Protein AF-Q89Z36-F1 (afdb_monomer)

pLDDT: mean 86.81, std 13.43, range [41.94, 98.31]

InterPro domains:
  IPR000055 Type I restriction modification DNA specificity domain [PF01420] (72-187)
  IPR044946 Type I restriction modification DNA specificity domain superfamily [G3DSA:3.90.220.20] (25-158)

Structure (mmCIF, N/CA/C/O backbone):
data_AF-Q89Z36-F1
#
_entry.id   AF-Q89Z36-F1
#
loop_
_atom_site.group_PDB
_atom_site.id
_atom_site.type_symbol
_atom_site.label_atom_id
_atom_site.label_alt_id
_atom_site.label_comp_id
_atom_site.label_asym_id
_atom_site.label_entity_id
_atom_site.label_seq_id
_atom_site.pdbx_PDB_ins_code
_atom_site.Cartn_x
_atom_site.Cartn_y
_atom_site.Cartn_z
_atom_site.occupancy
_atom_site.B_iso_or_equiv
_atom_site.auth_seq_id
_atom_site.auth_comp_id
_atom_site.auth_asym_id
_atom_site.auth_atom_id
_atom_site.pdbx_PDB_model_num
ATOM 1 N N . MET A 1 1 ? 25.624 37.031 -32.771 1.00 43.03 1 MET A N 1
ATOM 2 C CA . MET A 1 1 ? 25.879 35.974 -31.770 1.00 43.03 1 MET A CA 1
ATOM 3 C C . MET A 1 1 ? 25.224 36.396 -30.468 1.00 43.03 1 MET A C 1
ATOM 5 O O . MET A 1 1 ? 25.761 37.251 -29.780 1.00 43.03 1 MET A O 1
ATOM 9 N N . ILE A 1 2 ? 24.030 35.880 -30.180 1.00 44.91 2 ILE A N 1
ATOM 10 C CA . ILE A 1 2 ? 23.406 36.046 -28.862 1.00 44.91 2 ILE A CA 1
ATOM 11 C C . ILE A 1 2 ? 24.221 35.169 -27.906 1.00 44.91 2 ILE A C 1
ATOM 13 O O . ILE A 1 2 ? 24.482 34.008 -28.219 1.00 44.91 2 ILE A O 1
ATOM 17 N N . SER A 1 3 ? 24.723 35.743 -26.813 1.00 44.59 3 SER A N 1
ATOM 18 C CA . SER A 1 3 ? 25.609 35.035 -25.888 1.00 44.59 3 SER A CA 1
ATOM 19 C C . SER A 1 3 ? 24.887 33.834 -25.265 1.00 44.59 3 SER A C 1
ATOM 21 O O . SER A 1 3 ? 23.725 33.922 -24.868 1.00 44.59 3 SER A O 1
ATOM 23 N N . GLN A 1 4 ? 25.595 32.705 -25.175 1.00 53.50 4 GLN A N 1
ATOM 24 C CA . GLN A 1 4 ? 25.106 31.403 -24.695 1.00 53.50 4 GLN A CA 1
ATOM 25 C C . GLN A 1 4 ? 24.446 31.458 -23.299 1.00 53.50 4 GLN A C 1
ATOM 27 O O . GLN A 1 4 ? 23.614 30.617 -22.971 1.00 53.50 4 GLN A O 1
ATOM 32 N N . HIS A 1 5 ? 24.738 32.486 -22.495 1.00 46.59 5 HIS A N 1
ATOM 33 C CA . HIS A 1 5 ? 24.102 32.711 -21.194 1.00 46.59 5 HIS A CA 1
ATOM 34 C C . HIS A 1 5 ? 22.687 33.309 -21.263 1.00 46.59 5 HIS A C 1
ATOM 36 O O . HIS A 1 5 ? 21.906 33.114 -20.333 1.00 46.59 5 HIS A O 1
ATOM 42 N N . SER A 1 6 ? 22.328 34.011 -22.342 1.00 41.94 6 SER A N 1
ATOM 43 C CA . SER A 1 6 ? 21.047 34.728 -22.453 1.00 41.94 6 SER A CA 1
ATOM 44 C C . SER A 1 6 ? 19.856 33.826 -22.796 1.00 41.94 6 SER A C 1
ATOM 46 O O . SER A 1 6 ? 18.721 34.221 -22.545 1.00 41.94 6 SER A O 1
ATOM 48 N N . VAL A 1 7 ? 20.089 32.646 -23.380 1.00 48.12 7 VAL A N 1
ATOM 49 C CA . VAL A 1 7 ? 19.015 31.712 -23.778 1.00 48.12 7 VAL A CA 1
ATOM 50 C C . VAL A 1 7 ? 18.733 30.684 -22.675 1.00 48.12 7 VAL A C 1
ATOM 52 O O . VAL A 1 7 ? 17.582 30.349 -22.427 1.00 48.12 7 VAL A O 1
ATOM 55 N N . CYS A 1 8 ? 19.757 30.244 -21.933 1.00 44.69 8 CYS A N 1
ATOM 56 C CA . CYS A 1 8 ? 19.567 29.365 -20.769 1.00 44.69 8 CYS A CA 1
ATOM 57 C C . CYS A 1 8 ? 18.908 30.071 -19.571 1.00 44.69 8 CYS A C 1
ATOM 59 O O . CYS A 1 8 ? 18.237 29.417 -18.781 1.00 44.69 8 CYS A O 1
ATOM 61 N N . SER A 1 9 ? 19.086 31.389 -19.421 1.00 43.81 9 SER A N 1
ATOM 62 C CA . SER A 1 9 ? 18.515 32.164 -18.305 1.00 43.81 9 SER A CA 1
ATOM 63 C C . SER A 1 9 ? 17.071 32.624 -18.539 1.00 43.81 9 SER A C 1
ATOM 65 O O . SER A 1 9 ? 16.372 32.936 -17.577 1.00 43.81 9 SER A O 1
ATOM 67 N N . SER A 1 10 ? 16.597 32.635 -19.791 1.00 43.91 10 SER A N 1
ATOM 68 C CA . SER A 1 10 ? 15.214 32.991 -20.146 1.00 43.91 10 SER A CA 1
ATOM 69 C C . SER A 1 10 ? 14.242 31.805 -20.106 1.00 43.91 10 SER A C 1
ATOM 71 O O . SER A 1 10 ? 13.035 32.018 -20.095 1.00 43.91 10 SER A O 1
ATOM 73 N N . PHE A 1 11 ? 14.751 30.576 -19.968 1.00 49.44 11 PHE A N 1
ATOM 74 C CA . PHE A 1 11 ? 13.985 29.375 -19.602 1.00 49.44 11 PHE A CA 1
ATOM 75 C C . PHE A 1 11 ? 13.846 29.208 -18.076 1.00 49.44 11 PHE A C 1
ATOM 77 O O . PHE A 1 11 ? 13.785 28.093 -17.550 1.00 49.44 11 PHE A O 1
ATOM 84 N N . ASN A 1 12 ? 13.806 30.318 -17.334 1.00 49.12 12 ASN A N 1
ATOM 85 C CA . ASN A 1 12 ? 13.267 30.304 -15.979 1.00 49.12 12 ASN A CA 1
ATOM 86 C C . ASN A 1 12 ? 11.745 30.168 -16.093 1.00 49.12 12 ASN A C 1
ATOM 88 O O . ASN A 1 12 ? 11.007 31.147 -16.183 1.00 49.12 12 ASN A O 1
ATOM 92 N N . ASP A 1 13 ? 11.318 28.907 -16.173 1.00 57.34 13 ASP A N 1
ATOM 93 C CA . ASP A 1 13 ? 9.948 28.466 -16.397 1.00 57.34 13 ASP A CA 1
ATOM 94 C C . ASP A 1 13 ? 9.037 28.896 -15.235 1.00 57.34 13 ASP A C 1
ATOM 96 O O . ASP A 1 13 ? 8.850 28.163 -14.259 1.00 57.34 13 ASP A O 1
ATOM 100 N N . THR A 1 14 ? 8.412 30.067 -15.352 1.00 57.44 14 THR A N 1
ATOM 101 C CA . THR A 1 14 ? 7.312 30.493 -14.472 1.00 57.44 14 THR A CA 1
ATOM 102 C C . THR A 1 14 ? 6.247 29.401 -14.352 1.00 57.44 14 THR A C 1
ATOM 104 O O . THR A 1 14 ? 5.790 29.118 -13.250 1.00 57.44 14 THR A O 1
ATOM 107 N N . ASN A 1 15 ? 5.929 28.699 -15.443 1.00 57.31 15 ASN A N 1
ATOM 108 C CA . ASN A 1 15 ? 4.974 27.584 -15.442 1.00 57.31 15 ASN A CA 1
ATOM 109 C C . ASN A 1 15 ? 5.428 26.384 -14.594 1.00 57.31 15 ASN A C 1
ATOM 111 O O . ASN A 1 15 ? 4.615 25.800 -13.882 1.00 57.31 15 ASN A O 1
ATOM 115 N N . THR A 1 16 ? 6.717 26.037 -14.616 1.00 60.25 16 THR A N 1
ATOM 116 C CA . THR A 1 16 ? 7.270 24.958 -13.779 1.00 60.25 16 THR A CA 1
ATOM 117 C C . THR A 1 16 ? 7.251 25.361 -12.303 1.00 60.25 16 THR A C 1
ATOM 119 O O . THR A 1 16 ? 6.947 24.537 -11.445 1.00 60.25 16 THR A O 1
ATOM 122 N N . PHE A 1 17 ? 7.502 26.640 -12.002 1.00 67.88 17 PHE A N 1
ATOM 123 C CA . PHE A 1 17 ? 7.381 27.184 -10.649 1.00 67.88 17 PHE A CA 1
ATOM 124 C C . PHE A 1 17 ? 5.931 27.145 -10.137 1.00 67.88 17 PHE A C 1
ATOM 126 O O . PHE A 1 17 ? 5.700 26.723 -9.006 1.00 67.88 17 PHE A O 1
ATOM 133 N N . PHE A 1 18 ? 4.950 27.510 -10.972 1.00 69.38 18 PHE A N 1
ATOM 134 C CA . PHE A 1 18 ? 3.528 27.425 -10.619 1.00 69.38 18 PHE A CA 1
ATOM 135 C C . PHE A 1 18 ? 3.060 25.980 -10.394 1.00 69.38 18 PHE A C 1
ATOM 137 O O . PHE A 1 18 ? 2.341 25.738 -9.427 1.00 69.38 18 PHE A O 1
ATOM 144 N N . LEU A 1 19 ? 3.505 25.014 -11.210 1.00 71.25 19 LEU A N 1
ATOM 145 C CA . LEU A 1 19 ? 3.172 23.595 -11.006 1.00 71.25 19 LEU A CA 1
ATOM 146 C C . LEU A 1 19 ? 3.740 23.052 -9.686 1.00 71.25 19 LEU A C 1
ATOM 148 O O . LEU A 1 19 ? 3.036 22.387 -8.931 1.00 71.25 19 LEU A O 1
ATOM 152 N N . ILE A 1 20 ? 5.007 23.354 -9.381 1.00 74.50 20 ILE A N 1
ATOM 153 C CA . ILE A 1 20 ? 5.643 22.932 -8.122 1.00 74.50 20 ILE A CA 1
ATOM 154 C C . ILE A 1 20 ? 4.932 23.576 -6.920 1.00 74.50 20 ILE A C 1
ATOM 156 O O . ILE A 1 20 ? 4.698 22.915 -5.903 1.00 74.50 20 ILE A O 1
ATOM 160 N N . ALA A 1 21 ? 4.551 24.851 -7.034 1.00 74.62 21 ALA A N 1
ATOM 161 C CA . ALA A 1 21 ? 3.782 25.538 -6.005 1.00 74.62 21 ALA A CA 1
ATOM 162 C C . ALA A 1 21 ? 2.405 24.880 -5.781 1.00 74.62 21 ALA A C 1
ATOM 164 O O . ALA A 1 21 ? 2.032 24.661 -4.633 1.00 74.62 21 ALA A O 1
ATOM 165 N N . ASP A 1 22 ? 1.683 24.482 -6.836 1.00 81.06 22 ASP A N 1
ATOM 166 C CA . ASP A 1 22 ? 0.388 23.794 -6.677 1.00 81.06 22 ASP A CA 1
ATOM 167 C C . ASP A 1 22 ? 0.556 22.404 -6.029 1.00 81.06 22 ASP A C 1
ATOM 169 O O . ASP A 1 22 ? -0.167 22.064 -5.094 1.00 81.06 22 ASP A O 1
ATOM 173 N N . ILE A 1 23 ? 1.580 21.630 -6.419 1.00 86.31 23 ILE A N 1
ATOM 174 C CA . ILE A 1 23 ? 1.900 20.326 -5.801 1.00 86.31 23 ILE A CA 1
ATOM 175 C C . ILE A 1 23 ? 2.155 20.474 -4.293 1.00 86.31 23 ILE A C 1
ATOM 177 O O . ILE A 1 23 ? 1.596 19.725 -3.490 1.00 86.31 23 ILE A O 1
ATOM 181 N N . THR A 1 24 ? 2.970 21.452 -3.890 1.00 86.44 24 THR A N 1
ATOM 182 C CA . THR A 1 24 ? 3.296 21.681 -2.468 1.00 86.44 24 THR A CA 1
ATOM 183 C C . THR A 1 24 ? 2.094 22.157 -1.646 1.00 86.44 24 THR A C 1
ATOM 185 O O . THR A 1 24 ? 1.928 21.746 -0.491 1.00 86.44 24 THR A O 1
ATOM 188 N N . VAL A 1 25 ? 1.212 22.969 -2.237 1.00 88.25 25 VAL A N 1
ATOM 189 C CA . VAL A 1 25 ? -0.059 23.374 -1.617 1.00 88.25 25 VAL A CA 1
ATOM 190 C C . VAL A 1 25 ? -0.984 22.169 -1.443 1.00 88.25 25 VAL A C 1
ATOM 192 O O . VAL A 1 25 ? -1.522 21.975 -0.351 1.00 88.25 25 VAL A O 1
ATOM 195 N N . LEU A 1 26 ? -1.128 21.324 -2.468 1.00 87.56 26 LEU A N 1
ATOM 196 C CA . LEU A 1 26 ? -1.944 20.108 -2.398 1.00 87.56 26 LEU A CA 1
ATOM 197 C C . LEU A 1 26 ? -1.441 19.147 -1.318 1.00 87.56 26 LEU A C 1
ATOM 199 O O . LEU A 1 26 ? -2.241 18.666 -0.521 1.00 87.56 26 LEU A O 1
ATOM 203 N N . GLN A 1 27 ? -0.128 18.920 -1.235 1.00 88.25 27 GLN A N 1
ATOM 204 C CA . GLN A 1 27 ? 0.478 18.092 -0.185 1.00 88.25 27 GLN A CA 1
ATOM 205 C C . GLN A 1 27 ? 0.170 18.624 1.219 1.00 88.25 27 GLN A C 1
ATOM 207 O O . GLN A 1 27 ? -0.202 17.859 2.109 1.00 88.25 27 GLN A O 1
ATOM 212 N N . SER A 1 28 ? 0.289 19.939 1.414 1.00 88.88 28 SER A N 1
ATOM 213 C CA . SER A 1 28 ? 0.006 20.576 2.705 1.00 88.88 28 SER A CA 1
ATOM 214 C C . SER A 1 28 ? -1.474 20.468 3.081 1.00 88.88 28 SER A C 1
ATOM 216 O O . SER A 1 28 ? -1.800 20.197 4.236 1.00 88.88 28 SER A O 1
ATOM 218 N N . LEU A 1 29 ? -2.371 20.637 2.105 1.00 88.56 29 LEU A N 1
ATOM 219 C CA . LEU A 1 29 ? -3.812 20.498 2.300 1.00 88.56 29 LEU A CA 1
ATOM 220 C C . LEU A 1 29 ? -4.206 19.057 2.647 1.00 88.56 29 LEU A C 1
ATOM 222 O O . LEU A 1 29 ? -4.957 18.851 3.596 1.00 88.56 29 LEU A O 1
ATOM 226 N N . ILE A 1 30 ? -3.681 18.073 1.908 1.00 89.69 30 ILE A N 1
ATOM 227 C CA . ILE A 1 30 ? -3.899 16.641 2.163 1.00 89.69 30 ILE A CA 1
ATOM 228 C C . ILE A 1 30 ? -3.478 16.302 3.590 1.00 89.69 30 ILE A C 1
ATOM 230 O O . ILE A 1 30 ? -4.283 15.770 4.349 1.00 89.69 30 ILE A O 1
ATOM 234 N N . LYS A 1 31 ? -2.271 16.719 3.992 1.00 87.31 31 LYS A N 1
ATOM 235 C CA . LYS A 1 31 ? -1.766 16.500 5.349 1.00 87.31 31 LYS A CA 1
ATOM 236 C C . LYS A 1 31 ? -2.682 17.108 6.418 1.00 87.31 31 LYS A C 1
AT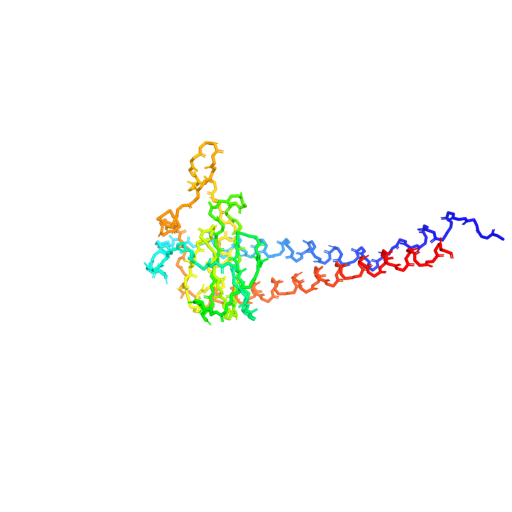OM 238 O O . LYS A 1 31 ? -2.979 16.454 7.411 1.00 87.31 31 LYS A O 1
ATOM 243 N N . GLY A 1 32 ? -3.150 18.341 6.215 1.00 86.56 32 GLY A N 1
ATOM 244 C CA . GLY A 1 32 ? -4.064 18.991 7.157 1.00 86.56 32 GLY A CA 1
ATOM 245 C C . GLY A 1 32 ? -5.407 18.264 7.282 1.00 86.56 32 GLY A C 1
ATOM 246 O O . GLY A 1 32 ? -5.932 18.125 8.384 1.00 86.56 32 GLY A O 1
ATOM 247 N N . ILE A 1 33 ? -5.956 17.763 6.171 1.00 84.94 33 ILE A N 1
ATOM 248 C CA . ILE A 1 33 ? -7.198 16.978 6.184 1.00 84.94 33 ILE A CA 1
ATOM 249 C C . ILE A 1 33 ? -6.973 15.632 6.881 1.00 84.94 33 ILE A C 1
ATOM 251 O O . ILE A 1 33 ? -7.792 15.258 7.716 1.00 84.94 33 ILE A O 1
ATOM 255 N N . ASP A 1 34 ? -5.869 14.940 6.595 1.00 84.81 34 ASP A N 1
ATOM 256 C CA . ASP A 1 34 ? -5.508 13.680 7.254 1.00 84.81 34 ASP A CA 1
ATOM 257 C C . ASP A 1 34 ? -5.434 13.841 8.774 1.00 84.81 34 ASP A C 1
ATOM 259 O O . ASP A 1 34 ? -6.035 13.0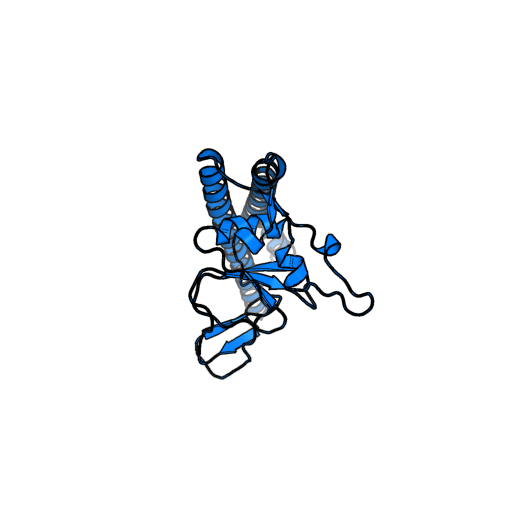65 9.518 1.00 84.81 34 ASP A O 1
ATOM 263 N N . GLU A 1 35 ? -4.742 14.878 9.250 1.00 82.69 35 GLU A N 1
ATOM 264 C CA . GLU A 1 35 ? -4.640 15.171 10.680 1.00 82.69 35 GLU A CA 1
ATOM 265 C C . GLU A 1 35 ? -6.027 15.389 11.299 1.00 82.69 35 GLU A C 1
ATOM 267 O O . GLU A 1 35 ? -6.353 14.770 12.312 1.00 82.69 35 GLU A O 1
ATOM 272 N N . VAL A 1 36 ? -6.888 16.186 10.661 1.00 82.19 36 VAL A N 1
ATOM 273 C CA . VAL A 1 36 ? -8.245 16.449 11.162 1.00 82.19 36 VAL A CA 1
ATOM 274 C C . VAL A 1 36 ? -9.101 15.181 11.180 1.00 82.19 36 VAL A C 1
ATOM 276 O O . VAL A 1 36 ? -9.780 14.929 12.176 1.00 82.19 36 VAL A O 1
ATOM 279 N N . VAL A 1 37 ? -9.072 14.372 10.119 1.00 81.12 37 VAL A N 1
ATOM 280 C CA . VAL A 1 37 ? -9.912 13.171 9.988 1.00 81.12 37 VAL A CA 1
ATOM 281 C C . VAL A 1 37 ? -9.468 12.079 10.958 1.00 81.12 37 VAL A C 1
ATOM 283 O O . VAL A 1 37 ? -10.297 11.484 11.646 1.00 81.12 37 VAL A O 1
ATOM 286 N N . PHE A 1 38 ? -8.164 11.814 11.038 1.00 81.38 38 PHE A N 1
ATOM 287 C CA . PHE A 1 38 ? -7.656 10.663 11.778 1.00 81.38 38 PHE A CA 1
ATOM 288 C C . PHE A 1 38 ? -7.324 10.969 13.245 1.00 81.38 38 PHE A C 1
ATOM 290 O O . PHE A 1 38 ? -7.456 10.070 14.073 1.00 81.38 38 PHE A O 1
ATOM 297 N N . GLN A 1 39 ? -6.934 12.201 13.608 1.00 74.75 39 GLN A N 1
ATOM 298 C CA . GLN A 1 39 ? -6.599 12.541 15.005 1.00 74.75 39 GLN A CA 1
ATOM 299 C C . GLN A 1 39 ? -7.817 12.950 15.842 1.00 74.75 39 GLN A C 1
ATOM 301 O O . GLN A 1 39 ? -7.782 12.830 17.065 1.00 74.75 39 GLN A O 1
ATOM 306 N N . SER A 1 40 ? -8.910 13.393 15.212 1.00 70.88 40 SER A N 1
ATOM 307 C CA . SER A 1 40 ? -10.138 13.779 15.929 1.00 70.88 40 SER A CA 1
ATOM 308 C C . SER A 1 40 ? -10.974 12.579 16.392 1.00 70.88 40 SER A C 1
ATOM 310 O O . SER A 1 40 ? -11.961 12.750 17.111 1.00 70.88 40 SER A O 1
ATOM 312 N N . CYS A 1 41 ? -10.612 11.358 15.984 1.00 73.19 41 CYS A N 1
ATOM 313 C CA . CYS A 1 41 ? -11.385 10.164 16.292 1.00 73.19 41 CYS A CA 1
ATOM 314 C C . CYS A 1 41 ? -11.056 9.611 17.688 1.00 73.19 41 CYS A C 1
ATOM 316 O O . CYS A 1 41 ? -9.909 9.330 18.027 1.00 73.19 41 CYS A O 1
ATOM 318 N N . SER A 1 42 ? -12.090 9.409 18.507 1.00 77.25 42 SER A N 1
ATOM 319 C CA . SER A 1 42 ? -11.959 8.890 19.875 1.00 77.25 42 SER A CA 1
ATOM 320 C C . SER A 1 42 ? -11.999 7.363 19.961 1.00 77.25 42 SER A C 1
ATOM 322 O O . SER A 1 42 ? -11.548 6.791 20.954 1.00 77.25 42 SER A O 1
ATOM 324 N N . LYS A 1 43 ? -12.522 6.682 18.936 1.00 87.69 43 LYS A N 1
ATOM 325 C CA . LYS A 1 43 ? -12.701 5.227 18.925 1.00 87.69 43 LYS A CA 1
ATOM 326 C C . LYS A 1 43 ? -11.759 4.576 17.930 1.00 87.69 43 LYS A C 1
ATOM 328 O O . LYS A 1 43 ? -11.693 4.979 16.775 1.00 87.69 43 LYS A O 1
ATOM 333 N N . HIS A 1 44 ? -11.089 3.526 18.378 1.00 91.31 44 HIS A N 1
ATOM 334 C CA . HIS A 1 44 ? -10.195 2.729 17.553 1.00 91.31 44 HIS A CA 1
ATOM 335 C C . HIS A 1 44 ? -10.568 1.255 17.671 1.00 91.31 44 HIS A C 1
ATOM 337 O O . HIS A 1 44 ? -11.065 0.809 18.706 1.00 91.31 44 HIS A O 1
ATOM 343 N N . CYS A 1 45 ? -10.316 0.510 16.605 1.00 92.75 45 CYS A N 1
ATOM 344 C CA . CYS A 1 45 ? -10.434 -0.940 16.561 1.00 92.75 45 CYS A CA 1
ATOM 345 C C . CYS A 1 45 ? -9.153 -1.541 15.986 1.00 92.75 45 CYS A C 1
ATOM 347 O O . CYS A 1 45 ? -8.310 -0.825 15.442 1.00 92.75 45 CYS A O 1
ATOM 349 N N . LYS A 1 46 ? -8.985 -2.860 16.089 1.00 96.31 46 LYS A N 1
ATOM 350 C CA . LYS A 1 46 ? -7.831 -3.514 15.464 1.00 96.31 46 LYS A CA 1
ATOM 351 C C . LYS A 1 46 ? -8.064 -3.670 13.968 1.00 96.31 46 LYS A C 1
ATOM 353 O O . LYS A 1 46 ? -9.142 -4.080 13.555 1.00 96.31 46 LYS A O 1
ATOM 358 N N . LEU A 1 47 ? -7.028 -3.469 13.154 1.00 96.19 47 LEU A N 1
ATOM 359 C CA . LEU A 1 47 ? -7.120 -3.618 11.697 1.00 96.19 47 LEU A CA 1
ATOM 360 C C . LEU A 1 47 ? -7.641 -5.004 11.264 1.00 96.19 47 LEU A C 1
ATOM 362 O O . LEU A 1 47 ? -8.333 -5.123 10.256 1.00 96.19 47 LEU A O 1
ATOM 366 N N . LYS A 1 48 ? -7.399 -6.048 12.069 1.00 96.38 48 LYS A N 1
ATOM 367 C 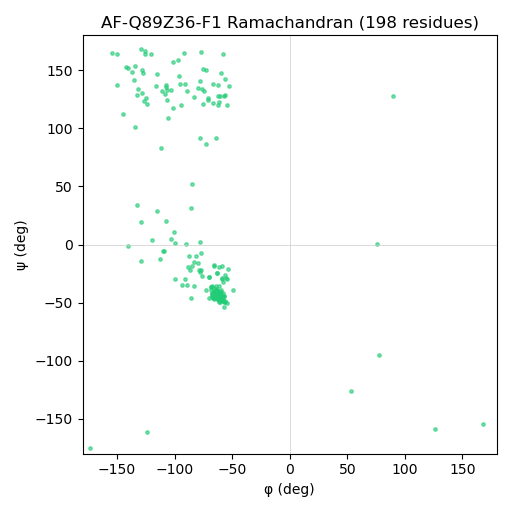CA . LYS A 1 48 ? -7.978 -7.388 11.859 1.00 96.38 48 LYS A CA 1
ATOM 368 C C . LYS A 1 48 ? -9.516 -7.441 11.843 1.00 96.38 48 LYS A C 1
ATOM 370 O O . LYS A 1 48 ? -10.078 -8.437 11.401 1.00 96.38 48 LYS A O 1
ATOM 375 N N . GLU A 1 49 ? -10.188 -6.422 12.375 1.00 93.88 49 GLU A N 1
ATOM 376 C CA . GLU A 1 49 ? -11.649 -6.285 12.340 1.00 93.88 49 GLU A CA 1
ATOM 377 C C . GLU A 1 49 ? -12.138 -5.809 10.966 1.00 93.88 49 GLU A C 1
ATOM 379 O O . GLU A 1 49 ? -13.287 -6.049 10.603 1.00 93.88 49 GLU A O 1
ATOM 384 N N . PHE A 1 50 ? -11.261 -5.177 10.179 1.00 91.75 50 PHE A N 1
ATOM 385 C CA . PHE A 1 50 ? -11.533 -4.793 8.795 1.00 91.75 50 PHE A CA 1
ATOM 386 C C . PHE A 1 50 ? -11.144 -5.914 7.824 1.00 91.75 50 PHE A C 1
ATOM 388 O O . PHE A 1 50 ? -11.821 -6.097 6.816 1.00 91.75 50 PHE A O 1
ATOM 395 N N . ASP A 1 51 ? -10.072 -6.653 8.128 1.00 94.25 51 ASP A N 1
ATOM 396 C CA . ASP A 1 51 ? -9.637 -7.843 7.390 1.00 94.25 51 ASP A CA 1
ATOM 397 C C . ASP A 1 51 ? -9.029 -8.898 8.331 1.00 94.25 51 ASP A C 1
ATOM 399 O O . ASP A 1 51 ? -7.936 -8.731 8.875 1.00 94.25 51 ASP A O 1
ATOM 403 N N . ASN A 1 52 ? -9.698 -10.040 8.493 1.00 92.19 52 ASN A N 1
ATOM 404 C CA . ASN A 1 52 ? -9.203 -11.131 9.337 1.00 92.19 52 ASN A CA 1
ATOM 405 C C . ASN A 1 52 ? -8.148 -12.024 8.642 1.00 92.19 52 ASN A C 1
ATOM 407 O O . ASN A 1 52 ? -7.479 -12.824 9.310 1.00 92.19 52 ASN A O 1
ATOM 411 N N . GLN A 1 53 ? -7.939 -11.857 7.333 1.00 94.50 53 GLN A N 1
ATOM 412 C CA . GLN A 1 53 ? -7.054 -12.659 6.482 1.00 94.50 53 GLN A CA 1
ATOM 413 C C . GLN A 1 53 ? -5.769 -11.931 6.053 1.00 94.50 53 GLN A C 1
ATOM 415 O O . GLN A 1 53 ? -5.097 -12.378 5.120 1.00 94.50 53 GLN A O 1
ATOM 420 N N . ILE A 1 54 ? -5.366 -10.882 6.780 1.00 97.44 54 ILE A N 1
ATOM 421 C CA . ILE A 1 54 ? -4.090 -10.187 6.544 1.00 97.44 54 ILE A CA 1
ATOM 422 C C . ILE A 1 54 ? -2.936 -11.195 6.576 1.00 97.44 54 ILE A C 1
ATOM 424 O O . ILE A 1 54 ? -2.717 -11.896 7.573 1.00 97.44 54 ILE A O 1
ATOM 428 N N . THR A 1 55 ? -2.205 -11.290 5.472 1.00 97.19 55 THR A N 1
ATOM 429 C CA . THR A 1 55 ? -1.135 -12.273 5.257 1.00 97.19 55 THR A CA 1
ATOM 430 C C . THR A 1 55 ? -0.070 -11.703 4.328 1.00 97.19 55 THR A C 1
ATOM 432 O O . THR A 1 55 ? -0.292 -10.690 3.674 1.00 97.19 55 THR A O 1
ATOM 435 N N . ALA A 1 56 ? 1.114 -12.316 4.294 1.00 97.12 56 ALA A N 1
ATOM 436 C CA . ALA A 1 56 ? 2.091 -11.996 3.259 1.00 97.12 56 ALA A CA 1
ATOM 437 C C . ALA A 1 56 ? 1.643 -12.576 1.910 1.00 97.12 56 ALA A C 1
ATOM 439 O O . ALA A 1 56 ? 0.997 -13.630 1.872 1.00 97.12 56 ALA A O 1
ATOM 440 N N . GLY A 1 57 ? 2.030 -11.910 0.823 1.00 96.81 57 GLY A N 1
ATOM 441 C CA . GLY A 1 57 ? 1.920 -12.453 -0.523 1.00 96.81 57 GLY A CA 1
ATOM 442 C C . GLY A 1 57 ? 2.679 -13.773 -0.673 1.00 96.81 57 GLY A C 1
ATOM 443 O O . GLY A 1 57 ? 3.480 -14.168 0.178 1.00 96.81 57 GLY A O 1
ATOM 444 N N . ARG A 1 58 ? 2.376 -14.513 -1.735 1.00 97.00 58 ARG A N 1
ATOM 445 C CA . ARG A 1 58 ? 3.007 -15.815 -2.021 1.00 97.00 58 ARG A CA 1
ATOM 446 C C . ARG A 1 58 ? 3.302 -16.016 -3.501 1.00 97.00 58 ARG A C 1
ATOM 448 O O . ARG A 1 58 ? 3.842 -17.059 -3.867 1.00 97.00 58 ARG A O 1
ATOM 455 N N . ASP A 1 59 ? 2.950 -15.037 -4.323 1.00 97.25 59 ASP A N 1
ATOM 456 C CA . ASP A 1 59 ? 3.131 -15.108 -5.759 1.00 97.25 59 ASP A CA 1
ATOM 457 C C . ASP A 1 59 ? 4.605 -14.907 -6.108 1.00 97.25 59 ASP A C 1
ATOM 459 O O . ASP A 1 59 ? 5.363 -14.244 -5.391 1.00 97.25 59 ASP A O 1
ATOM 463 N N . LYS A 1 60 ? 5.016 -15.514 -7.215 1.00 95.50 60 LYS A N 1
ATOM 464 C CA . LYS A 1 60 ? 6.380 -15.447 -7.733 1.00 95.50 60 LYS A CA 1
ATOM 465 C C . LYS A 1 60 ? 6.361 -14.850 -9.128 1.00 95.50 60 LYS A C 1
ATOM 467 O O . LYS A 1 60 ? 5.316 -14.765 -9.765 1.00 95.50 60 LYS A O 1
ATOM 472 N N . VAL A 1 61 ? 7.536 -14.419 -9.575 1.00 96.31 61 VAL A N 1
ATOM 473 C CA . VAL A 1 61 ? 7.717 -13.949 -10.947 1.00 96.31 61 VAL A CA 1
ATOM 474 C C . VAL A 1 61 ? 7.532 -15.135 -11.885 1.00 96.31 61 VAL A C 1
ATOM 476 O O . VAL A 1 61 ? 8.254 -16.125 -11.777 1.00 96.31 61 VAL A O 1
ATOM 479 N N . GLU A 1 62 ? 6.582 -15.007 -12.801 1.00 95.88 62 GLU A N 1
ATOM 480 C CA . GLU A 1 62 ? 6.262 -15.987 -13.837 1.00 95.88 62 GLU A CA 1
ATOM 481 C C . GLU A 1 62 ? 5.898 -15.236 -15.124 1.00 95.88 62 GLU A C 1
ATOM 483 O O . GLU A 1 62 ? 5.437 -14.096 -15.064 1.00 95.88 62 GLU A O 1
ATOM 488 N N . GLU A 1 63 ? 6.100 -15.841 -16.297 1.00 94.75 63 GLU A N 1
ATOM 489 C CA . GLU A 1 63 ? 5.648 -15.223 -17.550 1.00 94.75 63 GLU A CA 1
ATOM 490 C C . GLU A 1 63 ? 4.123 -15.074 -17.546 1.00 94.75 63 GLU A C 1
ATOM 492 O O . GLU A 1 63 ? 3.385 -16.054 -17.448 1.00 94.75 63 GLU A O 1
ATOM 497 N N . GLY A 1 64 ? 3.643 -13.837 -17.667 1.00 94.94 64 GLY A N 1
ATOM 498 C CA . GLY A 1 64 ? 2.218 -13.558 -17.691 1.00 94.94 64 GLY A CA 1
ATOM 499 C C . GLY A 1 64 ? 1.886 -12.107 -18.000 1.00 94.94 64 GLY A C 1
ATOM 500 O O . GLY A 1 64 ? 2.748 -11.292 -18.320 1.00 94.94 64 GLY A O 1
ATOM 501 N N . CYS A 1 65 ? 0.597 -11.789 -17.922 1.00 96.00 65 CYS A N 1
ATOM 502 C CA . CYS A 1 65 ? 0.063 -10.466 -18.244 1.00 96.00 65 CYS A CA 1
ATOM 503 C C . CYS A 1 65 ? -0.421 -9.684 -17.016 1.00 96.00 65 CYS A C 1
ATOM 505 O O . CYS A 1 65 ? -0.770 -8.511 -17.149 1.00 96.00 65 CYS A O 1
ATOM 507 N N . PHE A 1 66 ? -0.426 -10.298 -15.830 1.00 97.75 66 PHE A N 1
ATOM 508 C CA . PHE A 1 66 ? -0.833 -9.628 -14.599 1.00 97.75 66 PHE A CA 1
ATOM 509 C C . PHE A 1 66 ? 0.384 -9.075 -13.863 1.00 97.75 66 PHE A C 1
ATOM 511 O O . PHE A 1 66 ? 1.402 -9.763 -13.775 1.00 97.75 66 PHE A O 1
ATOM 518 N N . PRO A 1 67 ? 0.307 -7.856 -13.308 1.00 98.12 67 PRO A N 1
ATOM 519 C CA . PRO A 1 67 ? 1.405 -7.288 -12.543 1.00 98.12 67 PRO A CA 1
ATOM 520 C C . PRO A 1 67 ? 1.629 -8.074 -11.248 1.00 98.12 67 PRO A C 1
ATOM 522 O O . PRO A 1 67 ? 0.681 -8.431 -10.544 1.00 98.12 67 PRO A O 1
ATOM 525 N N . LEU A 1 68 ? 2.897 -8.300 -10.917 1.00 98.19 68 LEU A N 1
ATOM 526 C CA . LEU A 1 68 ? 3.324 -8.809 -9.620 1.00 98.19 68 LEU A CA 1
ATOM 527 C C . LEU A 1 68 ? 3.842 -7.645 -8.777 1.00 98.19 68 LEU A C 1
ATOM 529 O O . LEU A 1 68 ? 4.842 -7.022 -9.134 1.00 98.19 68 LEU A O 1
ATOM 533 N N . TYR A 1 69 ? 3.182 -7.366 -7.657 1.00 97.75 69 TYR A N 1
ATOM 534 C CA . TYR A 1 69 ? 3.576 -6.314 -6.724 1.00 97.75 69 TYR A CA 1
ATOM 535 C C . TYR A 1 69 ? 4.516 -6.839 -5.638 1.00 97.75 69 TYR A C 1
ATOM 537 O O . TYR A 1 69 ? 4.285 -7.901 -5.061 1.00 97.75 69 TYR A O 1
ATOM 545 N N . GLY A 1 70 ? 5.540 -6.047 -5.329 1.00 96.19 70 GLY A N 1
ATOM 546 C CA . GLY A 1 70 ? 6.404 -6.199 -4.163 1.00 96.19 70 GLY A CA 1
ATOM 547 C C . GLY 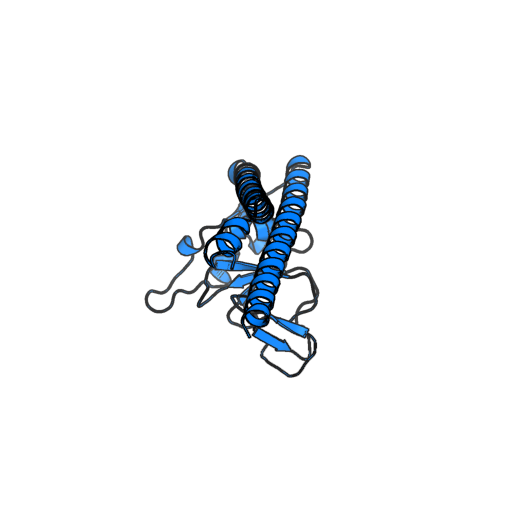A 1 70 ? 6.429 -4.936 -3.300 1.00 96.19 70 GLY A C 1
ATOM 548 O O . GLY A 1 70 ? 5.565 -4.065 -3.422 1.00 96.19 70 GLY A O 1
ATOM 549 N N . SER A 1 71 ? 7.452 -4.810 -2.445 1.00 92.06 71 SER A N 1
ATOM 550 C CA . SER A 1 71 ? 7.542 -3.756 -1.421 1.00 92.06 71 SER A CA 1
ATOM 551 C C . SER A 1 71 ? 7.402 -2.321 -1.952 1.00 92.06 71 SER A C 1
ATOM 553 O O . SER A 1 71 ? 6.929 -1.452 -1.228 1.00 92.06 71 SER A O 1
ATOM 555 N N . THR A 1 72 ? 7.804 -2.049 -3.196 1.00 92.38 72 THR A N 1
ATOM 556 C CA . THR A 1 72 ? 7.881 -0.683 -3.757 1.00 92.38 72 THR A CA 1
ATOM 557 C C . THR A 1 72 ? 7.179 -0.519 -5.103 1.00 92.38 72 THR A C 1
ATOM 559 O O . THR A 1 72 ? 7.502 0.400 -5.852 1.00 92.38 72 THR A O 1
ATOM 562 N N . GLY A 1 73 ? 6.264 -1.420 -5.454 1.00 94.38 73 GLY A N 1
ATOM 563 C CA . GLY A 1 73 ? 5.549 -1.388 -6.728 1.00 94.38 73 GLY A CA 1
ATOM 564 C C . GLY A 1 73 ? 5.660 -2.694 -7.496 1.00 94.38 73 GLY A C 1
ATOM 565 O O . GLY A 1 73 ? 5.939 -3.751 -6.928 1.00 94.38 73 GLY A O 1
ATOM 566 N N . VAL A 1 74 ? 5.432 -2.614 -8.804 1.00 96.44 74 VAL A N 1
ATOM 567 C CA . VAL A 1 74 ? 5.482 -3.769 -9.704 1.00 96.44 74 VAL A CA 1
ATOM 568 C C . VAL A 1 74 ? 6.930 -4.237 -9.876 1.00 96.44 74 VAL A C 1
ATOM 570 O O . VAL A 1 74 ? 7.794 -3.461 -10.275 1.00 96.44 74 VAL A O 1
ATOM 573 N N . ILE A 1 75 ? 7.184 -5.514 -9.587 1.00 96.25 75 ILE A N 1
ATOM 574 C CA . ILE A 1 75 ? 8.508 -6.158 -9.673 1.00 96.25 75 ILE A CA 1
ATOM 575 C C . ILE A 1 75 ? 8.611 -7.175 -10.817 1.00 96.25 75 ILE A C 1
ATOM 577 O O . ILE A 1 75 ? 9.676 -7.739 -11.056 1.00 96.25 75 ILE A O 1
ATOM 581 N N . GLY A 1 76 ? 7.507 -7.438 -11.512 1.00 96.94 76 GLY A N 1
ATOM 582 C CA . GLY A 1 76 ? 7.446 -8.407 -12.595 1.00 96.94 76 GLY A CA 1
ATOM 583 C C . GLY A 1 76 ? 6.009 -8.700 -12.995 1.00 96.94 76 GLY A C 1
ATOM 584 O O . GLY A 1 76 ? 5.109 -7.885 -12.773 1.00 96.94 76 GLY A O 1
ATOM 585 N N . THR A 1 77 ? 5.799 -9.885 -13.557 1.00 98.00 77 THR A N 1
ATOM 586 C CA . THR A 1 77 ? 4.472 -10.377 -13.935 1.00 98.00 77 THR A CA 1
ATOM 587 C C . THR A 1 77 ? 4.189 -11.740 -13.307 1.00 98.00 77 THR A C 1
ATOM 589 O O . THR A 1 77 ? 5.084 -12.368 -12.735 1.00 98.00 77 THR A O 1
ATOM 592 N N . THR A 1 78 ? 2.923 -12.146 -13.356 1.00 97.12 78 THR A N 1
ATOM 593 C CA . THR A 1 78 ? 2.446 -13.489 -13.022 1.00 97.12 78 THR A CA 1
ATOM 594 C C . THR A 1 78 ? 1.412 -13.937 -14.055 1.00 97.12 78 THR A C 1
ATOM 596 O O . THR A 1 78 ? 0.673 -13.114 -14.613 1.00 97.12 78 THR A O 1
ATOM 599 N N . ALA A 1 79 ? 1.351 -15.243 -14.319 1.00 96.62 79 ALA A N 1
ATOM 600 C CA . ALA A 1 79 ? 0.374 -15.837 -15.229 1.00 96.62 79 ALA A CA 1
ATOM 601 C C . ALA A 1 79 ? -1.054 -15.756 -14.673 1.00 96.62 79 ALA A C 1
ATOM 603 O O . ALA A 1 79 ? -1.997 -15.497 -15.421 1.00 96.62 79 ALA A O 1
ATOM 604 N N . THR A 1 80 ? -1.210 -15.959 -13.360 1.00 96.19 80 THR A N 1
ATOM 605 C CA . THR A 1 80 ? -2.510 -15.965 -12.675 1.00 96.19 80 THR A CA 1
ATOM 606 C C . THR A 1 80 ? -2.493 -14.957 -11.525 1.00 96.19 80 THR A C 1
ATOM 608 O O . THR A 1 80 ? -1.606 -15.032 -10.672 1.00 96.19 80 THR A O 1
ATOM 611 N N . PRO A 1 81 ? -3.446 -14.012 -11.470 1.00 96.81 81 PRO A N 1
ATOM 612 C CA . PRO A 1 81 ? -3.546 -13.078 -10.362 1.00 96.81 81 PRO A CA 1
ATOM 613 C C . PRO A 1 81 ? -4.158 -13.789 -9.149 1.00 96.81 81 PRO A C 1
ATOM 615 O O . PRO A 1 81 ? -5.169 -14.479 -9.264 1.00 96.81 81 PRO A O 1
ATOM 618 N N . SER A 1 82 ? -3.560 -13.602 -7.975 1.00 97.44 82 SER A N 1
ATOM 619 C CA . SER A 1 82 ? -4.092 -14.138 -6.714 1.00 97.44 82 SER A CA 1
ATOM 620 C C . SER A 1 82 ? -5.170 -13.246 -6.095 1.00 97.44 82 SER A C 1
ATOM 622 O O . SER A 1 82 ? -5.884 -13.680 -5.190 1.00 97.44 82 SER A O 1
ATOM 624 N N . TYR A 1 83 ? -5.279 -12.000 -6.559 1.00 97.62 83 TYR A N 1
ATOM 625 C CA . TYR A 1 83 ? -6.169 -10.989 -6.005 1.00 97.62 83 TYR A CA 1
ATOM 626 C C . TYR A 1 83 ? -6.890 -10.246 -7.124 1.00 97.62 83 TYR A C 1
ATOM 628 O O . TYR A 1 83 ? -6.299 -9.949 -8.163 1.00 97.62 83 TYR A O 1
ATOM 636 N N . HIS A 1 84 ? -8.163 -9.930 -6.894 1.00 97.00 84 HIS A N 1
ATOM 637 C CA . HIS A 1 84 ? -9.031 -9.245 -7.860 1.00 97.00 84 HIS A CA 1
ATOM 638 C C . HIS A 1 84 ? -9.741 -8.022 -7.266 1.00 97.00 84 HIS A C 1
ATOM 640 O O . HIS A 1 84 ? -10.315 -7.213 -7.992 1.00 97.00 84 HIS A O 1
ATOM 646 N N . GLU A 1 85 ? -9.730 -7.911 -5.946 1.00 95.31 85 GLU A N 1
ATOM 647 C CA . GLU A 1 85 ? -10.338 -6.864 -5.147 1.00 95.31 85 GLU A CA 1
ATOM 648 C C . GLU A 1 85 ? -9.362 -5.703 -4.865 1.00 95.31 85 GLU A C 1
ATOM 650 O O . GLU A 1 85 ? -8.151 -5.869 -5.013 1.00 95.31 85 GLU A O 1
ATOM 655 N N . PRO A 1 86 ? -9.854 -4.531 -4.414 1.00 95.50 86 PRO A N 1
ATOM 656 C CA . PRO A 1 86 ? -8.983 -3.461 -3.945 1.00 95.50 86 PRO A CA 1
ATOM 657 C C . PRO A 1 86 ? -8.131 -3.910 -2.749 1.00 95.50 86 PRO A C 1
ATOM 659 O O . PRO A 1 86 ? -8.664 -4.373 -1.733 1.00 95.50 86 PRO A O 1
ATOM 662 N N . LEU A 1 87 ? -6.820 -3.709 -2.845 1.00 97.56 87 LEU A N 1
ATOM 663 C CA . LEU A 1 87 ? -5.838 -4.069 -1.829 1.00 97.56 87 LEU A CA 1
ATOM 664 C C . LEU A 1 87 ? -5.153 -2.836 -1.255 1.00 97.56 87 LEU A C 1
ATOM 666 O O . LEU A 1 87 ? -4.846 -1.878 -1.969 1.00 97.56 87 LEU A O 1
ATOM 670 N N . VAL A 1 88 ? -4.819 -2.931 0.029 1.00 97.88 88 VAL A N 1
ATOM 671 C CA . VAL A 1 88 ? -3.755 -2.128 0.630 1.00 97.88 88 VAL A CA 1
ATOM 672 C C . VAL A 1 88 ? -2.565 -3.044 0.869 1.00 97.88 88 VAL A C 1
ATOM 674 O O . VAL A 1 88 ? -2.689 -4.093 1.504 1.00 97.88 88 VAL A O 1
ATOM 677 N N . LEU A 1 89 ? -1.419 -2.660 0.326 1.00 98.06 89 LEU A N 1
ATOM 678 C CA . LEU A 1 89 ? -0.175 -3.406 0.426 1.00 98.06 89 LEU A CA 1
ATOM 679 C C . LEU A 1 89 ? 0.773 -2.680 1.372 1.00 98.06 89 LEU A C 1
ATOM 681 O O . LEU A 1 89 ? 0.924 -1.467 1.263 1.00 98.06 89 LEU A O 1
ATOM 685 N N . VAL A 1 90 ? 1.424 -3.414 2.273 1.00 97.88 90 VAL A N 1
ATOM 686 C CA . VAL A 1 90 ? 2.431 -2.869 3.194 1.00 97.88 90 VAL A CA 1
ATOM 687 C C . VAL A 1 90 ? 3.733 -3.635 3.028 1.00 97.88 90 VAL A C 1
ATOM 689 O O . VAL A 1 90 ? 3.791 -4.848 3.237 1.00 97.88 90 VAL A O 1
ATOM 692 N N . ALA A 1 91 ? 4.797 -2.928 2.673 1.00 96.69 91 ALA A N 1
ATOM 693 C CA . ALA A 1 91 ? 6.129 -3.498 2.574 1.00 96.69 91 ALA A CA 1
ATOM 694 C C . ALA A 1 91 ? 6.612 -4.021 3.927 1.00 96.69 91 ALA A C 1
ATOM 696 O O . ALA A 1 91 ? 6.619 -3.304 4.933 1.00 96.69 91 ALA A O 1
ATOM 697 N N . ARG A 1 92 ? 7.059 -5.278 3.940 1.00 94.31 92 ARG A N 1
ATOM 698 C CA . ARG A 1 92 ? 7.443 -5.962 5.178 1.00 94.31 92 ARG A CA 1
ATOM 699 C C . ARG A 1 92 ? 8.953 -5.978 5.424 1.00 94.31 92 ARG A C 1
ATOM 701 O O . ARG A 1 92 ? 9.359 -6.043 6.576 1.00 94.31 92 ARG A O 1
ATOM 708 N N . VAL A 1 93 ? 9.762 -5.967 4.358 1.00 89.25 93 VAL A N 1
ATOM 709 C CA . VAL A 1 93 ? 11.239 -5.965 4.372 1.00 89.25 93 VAL A CA 1
ATOM 710 C C . VAL A 1 93 ? 11.785 -5.039 3.284 1.00 89.25 93 VAL A C 1
ATOM 712 O O . VAL A 1 93 ? 11.150 -4.846 2.242 1.00 89.25 93 VAL A O 1
ATOM 715 N N . GLY A 1 94 ? 12.979 -4.487 3.523 1.00 85.00 94 GLY A N 1
ATOM 716 C CA . GLY A 1 94 ? 13.615 -3.503 2.645 1.00 85.00 94 GLY A CA 1
ATOM 717 C C . GLY A 1 94 ? 12.987 -2.127 2.839 1.00 85.00 94 GLY A C 1
ATOM 718 O O . GLY A 1 94 ? 13.346 -1.412 3.768 1.00 85.00 94 GLY A O 1
ATOM 719 N N . SER A 1 95 ? 12.006 -1.784 2.006 1.00 87.62 95 SER A N 1
ATOM 720 C CA . SER A 1 95 ? 11.281 -0.502 2.048 1.00 87.62 95 SER A CA 1
ATOM 721 C C . SER A 1 95 ? 10.120 -0.520 3.038 1.00 87.62 95 SER A C 1
ATOM 723 O O . SER A 1 95 ? 8.980 -0.246 2.681 1.00 87.62 95 SER A O 1
ATOM 725 N N . ILE A 1 96 ? 10.409 -0.920 4.270 1.00 88.19 96 ILE A N 1
ATOM 726 C CA . ILE A 1 96 ? 9.422 -1.211 5.312 1.00 88.19 96 ILE A CA 1
ATOM 727 C C . ILE A 1 96 ? 8.452 -0.058 5.525 1.00 88.19 96 ILE A C 1
ATOM 729 O O . ILE A 1 96 ? 8.854 1.099 5.586 1.00 88.19 96 ILE A O 1
ATOM 733 N N . GLY A 1 97 ? 7.171 -0.397 5.660 1.00 89.75 97 GLY A N 1
ATOM 734 C CA . GLY A 1 97 ? 6.125 0.593 5.890 1.00 89.75 97 GLY A CA 1
ATOM 735 C C . GLY A 1 97 ? 5.738 1.386 4.641 1.00 89.75 97 GLY A C 1
ATOM 736 O O . GLY A 1 97 ? 4.837 2.210 4.719 1.00 89.75 97 GLY A O 1
ATOM 737 N N . CYS A 1 98 ? 6.348 1.126 3.477 1.00 94.25 98 CYS A N 1
ATOM 738 C CA . CYS A 1 98 ? 5.823 1.632 2.213 1.00 94.25 98 CYS A CA 1
ATOM 739 C C . CYS A 1 98 ? 4.424 1.048 1.981 1.00 94.25 98 CYS A C 1
ATOM 741 O O . CYS A 1 98 ? 4.249 -0.176 1.971 1.00 94.25 98 CYS A O 1
ATOM 743 N N . VAL A 1 99 ? 3.437 1.933 1.826 1.00 96.31 99 VAL A N 1
ATOM 744 C CA . VAL A 1 99 ? 2.030 1.576 1.634 1.00 96.31 99 VAL A CA 1
ATOM 745 C C . VAL A 1 99 ? 1.637 1.835 0.188 1.00 96.31 99 VAL A C 1
ATOM 747 O O . VAL A 1 99 ? 1.920 2.904 -0.349 1.00 96.31 99 VAL A O 1
ATOM 750 N N . GLN A 1 100 ? 0.963 0.875 -0.438 1.00 95.75 100 GLN A N 1
ATOM 751 C CA . GLN A 1 100 ? 0.456 1.003 -1.803 1.00 95.75 100 GLN A CA 1
ATOM 752 C C . GLN A 1 100 ? -1.031 0.657 -1.849 1.00 95.75 100 GLN A C 1
ATOM 754 O O . GLN A 1 100 ? -1.500 -0.208 -1.107 1.00 95.75 100 GLN A O 1
ATOM 759 N N . PHE A 1 101 ? -1.762 1.312 -2.748 1.00 95.19 101 PHE A N 1
ATOM 760 C CA . PHE A 1 101 ? -3.141 0.973 -3.077 1.00 95.19 101 PHE A CA 1
ATOM 761 C C . PHE A 1 101 ? -3.189 0.337 -4.465 1.00 95.19 101 PHE A C 1
ATOM 763 O O . PHE A 1 101 ? -2.646 0.890 -5.421 1.00 95.19 101 PHE A O 1
ATOM 770 N N . VAL A 1 102 ? -3.841 -0.819 -4.582 1.00 95.75 102 VAL A N 1
ATOM 771 C CA . VAL A 1 102 ? -3.981 -1.542 -5.852 1.00 95.75 102 VAL A CA 1
ATOM 772 C C . VAL A 1 102 ? -5.449 -1.857 -6.083 1.00 95.75 102 VAL A C 1
ATOM 774 O O . VAL A 1 102 ? -6.115 -2.375 -5.197 1.00 95.75 102 VAL A O 1
ATOM 777 N N . ASN A 1 103 ? -5.960 -1.545 -7.274 1.00 95.19 103 ASN A N 1
ATOM 778 C CA . ASN A 1 103 ? -7.359 -1.780 -7.650 1.00 95.19 103 ASN A CA 1
ATOM 779 C C . ASN A 1 103 ? -7.484 -2.456 -9.025 1.00 95.19 103 ASN A C 1
ATOM 781 O O . ASN A 1 103 ? -8.380 -2.159 -9.812 1.00 95.19 103 ASN A O 1
ATOM 785 N N . ILE A 1 104 ? -6.526 -3.323 -9.338 1.00 96.06 104 ILE A N 1
ATOM 786 C CA . ILE A 1 104 ? -6.491 -4.131 -10.555 1.00 96.06 104 ILE A CA 1
ATOM 787 C C . ILE A 1 104 ? -6.127 -5.569 -10.177 1.00 96.06 104 ILE A C 1
ATOM 789 O O . ILE A 1 104 ? -5.438 -5.756 -9.172 1.00 96.06 104 ILE A O 1
ATOM 793 N N . PRO A 1 105 ? -6.536 -6.578 -10.968 1.00 97.81 105 PRO A N 1
ATOM 794 C CA . PRO A 1 105 ? -6.108 -7.950 -10.735 1.00 97.81 105 PRO A CA 1
ATOM 795 C C . PRO A 1 105 ? -4.583 -8.073 -10.734 1.00 97.81 105 PRO A C 1
ATOM 797 O O . PRO A 1 105 ? -3.924 -7.609 -11.668 1.00 97.81 105 PRO A O 1
ATOM 800 N N . CYS A 1 106 ? -4.021 -8.687 -9.695 1.00 98.00 106 CYS A N 1
ATOM 801 C CA . CYS A 1 106 ? -2.575 -8.756 -9.517 1.00 98.00 106 CYS A CA 1
ATOM 802 C C . CYS A 1 106 ? -2.115 -9.965 -8.688 1.00 98.00 106 CYS A C 1
ATOM 804 O O . CYS A 1 106 ? -2.898 -10.623 -7.998 1.00 98.00 106 CYS A O 1
ATOM 806 N N . GLY A 1 107 ? -0.816 -10.252 -8.767 1.00 98.31 107 GLY A N 1
ATOM 807 C CA . GLY A 1 107 ? -0.106 -11.069 -7.784 1.00 98.31 107 GLY A CA 1
ATOM 808 C C . GLY A 1 107 ? 0.620 -10.192 -6.765 1.00 98.31 107 GLY A C 1
ATOM 809 O O . GLY A 1 107 ? 0.942 -9.035 -7.046 1.00 98.31 107 GLY A O 1
ATOM 810 N N . VAL A 1 108 ? 0.938 -10.755 -5.601 1.00 98.12 108 VAL A N 1
ATOM 811 C CA . VAL A 1 108 ? 1.736 -10.104 -4.555 1.00 98.12 108 VAL A CA 1
ATOM 812 C C . VAL A 1 108 ? 2.821 -11.048 -4.036 1.00 98.12 108 VAL A C 1
ATOM 814 O O . VAL A 1 108 ? 2.535 -12.178 -3.626 1.00 98.12 108 VAL A O 1
ATOM 817 N N . SER A 1 109 ? 4.067 -10.574 -4.002 1.00 97.12 109 SER A N 1
ATOM 818 C CA . SER A 1 109 ? 5.208 -11.337 -3.490 1.00 97.12 109 SER A CA 1
ATOM 819 C C . SER A 1 109 ? 5.275 -11.395 -1.961 1.00 97.12 109 SER A C 1
ATOM 821 O O . SER A 1 109 ? 4.630 -10.641 -1.232 1.00 97.12 109 SER A O 1
ATOM 823 N N . ASP A 1 110 ? 6.106 -12.299 -1.454 1.00 95.75 110 ASP A N 1
ATOM 824 C CA . ASP A 1 110 ? 6.273 -12.615 -0.031 1.00 95.75 110 ASP A CA 1
ATOM 825 C C . ASP A 1 110 ? 6.865 -11.496 0.838 1.00 95.75 110 ASP A C 1
ATOM 827 O O . ASP A 1 110 ? 6.696 -11.514 2.063 1.00 95.75 110 ASP A O 1
ATOM 831 N N . ASN A 1 111 ? 7.508 -10.505 0.220 1.00 94.69 111 ASN A N 1
ATOM 832 C CA . ASN A 1 111 ? 8.022 -9.281 0.846 1.00 94.69 111 ASN A CA 1
ATOM 833 C C . ASN A 1 111 ? 6.941 -8.217 1.143 1.00 94.69 111 ASN A C 1
ATOM 835 O O . ASN A 1 111 ? 7.258 -7.136 1.644 1.00 94.69 111 ASN A O 1
ATOM 839 N N . THR A 1 112 ? 5.675 -8.514 0.859 1.00 97.12 112 THR A N 1
ATOM 840 C CA . THR A 1 112 ? 4.574 -7.556 0.971 1.00 97.12 112 THR A CA 1
ATOM 841 C C . THR A 1 112 ? 3.409 -8.172 1.733 1.00 97.12 112 THR A C 1
ATOM 843 O O . THR A 1 112 ? 3.035 -9.321 1.507 1.00 97.12 112 THR A O 1
ATOM 846 N N . ILE A 1 113 ? 2.852 -7.420 2.679 1.00 98.06 113 ILE A N 1
ATOM 847 C CA . ILE A 1 113 ? 1.659 -7.785 3.443 1.00 98.06 113 ILE A CA 1
ATOM 848 C C . ILE A 1 113 ? 0.435 -7.280 2.691 1.00 98.06 113 ILE A C 1
ATOM 850 O O . ILE A 1 113 ? 0.394 -6.122 2.284 1.00 98.06 113 ILE A O 1
ATOM 854 N N . VAL A 1 114 ? -0.558 -8.148 2.539 1.00 98.19 114 VAL A N 1
ATOM 855 C CA . VAL A 1 114 ? -1.815 -7.868 1.851 1.00 98.19 114 VAL A CA 1
ATOM 856 C C . VAL A 1 114 ? -2.927 -7.640 2.862 1.00 98.19 114 VAL A C 1
ATOM 858 O O . VAL A 1 114 ? -3.090 -8.427 3.797 1.00 98.19 114 VAL A O 1
ATOM 861 N N . ILE A 1 115 ? -3.690 -6.570 2.649 1.00 98.12 115 ILE A N 1
ATOM 862 C CA . ILE A 1 115 ? -4.840 -6.174 3.457 1.00 98.12 115 ILE A CA 1
ATOM 863 C C . ILE A 1 115 ? -6.048 -5.986 2.524 1.00 98.12 115 ILE A C 1
ATOM 865 O O . ILE A 1 115 ? -6.005 -5.187 1.584 1.00 98.12 115 ILE A O 1
ATOM 869 N N . ARG A 1 116 ? -7.139 -6.707 2.800 1.00 95.75 116 ARG A N 1
ATOM 870 C CA . ARG A 1 116 ? -8.367 -6.775 1.991 1.00 95.75 116 ARG A CA 1
ATOM 871 C C . ARG A 1 116 ? -9.546 -6.125 2.714 1.00 95.75 116 ARG A C 1
ATOM 873 O O . ARG A 1 116 ? -10.362 -6.797 3.338 1.00 95.75 116 ARG A O 1
ATOM 880 N N . CYS A 1 117 ? -9.662 -4.803 2.629 1.00 91.12 117 CYS A N 1
ATOM 881 C CA . CYS A 1 117 ? -10.705 -4.057 3.352 1.00 91.12 117 CYS A CA 1
ATOM 882 C C . CYS A 1 117 ? -11.923 -3.663 2.497 1.00 91.12 117 CYS A C 1
ATOM 884 O O . CYS A 1 117 ? -12.743 -2.853 2.937 1.00 91.12 117 CYS A O 1
ATOM 886 N N . GLY A 1 118 ? -12.052 -4.203 1.279 1.00 89.81 118 GLY A N 1
ATOM 887 C CA . GLY A 1 118 ? -13.181 -3.938 0.383 1.00 89.81 118 GLY A CA 1
ATOM 888 C C . GLY A 1 118 ? -13.408 -2.439 0.161 1.00 89.81 118 GLY A C 1
ATOM 889 O O . GLY A 1 118 ? -12.481 -1.704 -0.175 1.00 89.81 118 GLY A O 1
ATOM 890 N N . SER A 1 119 ? -14.629 -1.959 0.413 1.00 86.31 119 SER A N 1
ATOM 891 C CA . SER A 1 119 ? -14.978 -0.535 0.276 1.00 86.31 119 SER A CA 1
ATOM 892 C C . SER A 1 119 ? -14.184 0.400 1.196 1.00 86.31 119 SER A C 1
ATOM 894 O O . SER A 1 119 ? -14.093 1.592 0.915 1.00 86.31 119 SER A O 1
ATOM 896 N N . LYS A 1 120 ? -13.572 -0.120 2.268 1.00 88.00 120 LYS A N 1
ATOM 897 C CA . LYS A 1 120 ? -12.740 0.659 3.195 1.00 88.00 120 LYS A CA 1
ATOM 898 C C . LYS A 1 120 ? -11.261 0.699 2.792 1.00 88.00 120 LYS A C 1
ATOM 900 O O . LYS A 1 120 ? -10.476 1.318 3.499 1.00 88.00 120 LYS A O 1
ATOM 905 N N . ALA A 1 121 ? -10.852 0.073 1.686 1.00 91.50 121 ALA A N 1
ATOM 906 C CA . ALA A 1 121 ? -9.439 -0.016 1.303 1.00 91.50 121 ALA A CA 1
ATOM 907 C C . ALA A 1 121 ? -8.760 1.357 1.156 1.00 91.50 121 ALA A C 1
ATOM 909 O O . ALA A 1 121 ? -7.682 1.554 1.705 1.00 91.50 121 ALA A O 1
ATOM 910 N N . LYS A 1 122 ? -9.406 2.340 0.514 1.00 88.75 122 LYS A N 1
ATOM 911 C CA . LYS A 1 122 ? -8.851 3.702 0.396 1.00 88.75 122 LYS A CA 1
ATOM 912 C C . LYS A 1 122 ? -8.676 4.388 1.747 1.00 88.75 122 LYS A C 1
ATOM 914 O O . LYS A 1 122 ? -7.637 4.971 2.017 1.00 88.75 122 LYS A O 1
ATOM 919 N N . TYR A 1 123 ? -9.673 4.259 2.615 1.00 88.75 123 TYR A N 1
ATOM 920 C CA . TYR A 1 123 ? -9.599 4.765 3.981 1.00 88.75 123 TYR A CA 1
ATOM 921 C C . TYR A 1 123 ? -8.400 4.176 4.742 1.00 88.75 123 TYR A C 1
ATOM 923 O O . TYR A 1 123 ? -7.603 4.914 5.316 1.00 88.75 123 TYR A O 1
ATOM 931 N N . VAL A 1 124 ? -8.246 2.848 4.695 1.00 92.62 124 VAL A N 1
ATOM 932 C CA . VAL A 1 124 ? -7.121 2.150 5.330 1.00 92.62 124 VAL A CA 1
ATOM 933 C C . VAL A 1 124 ? -5.791 2.587 4.722 1.00 92.62 1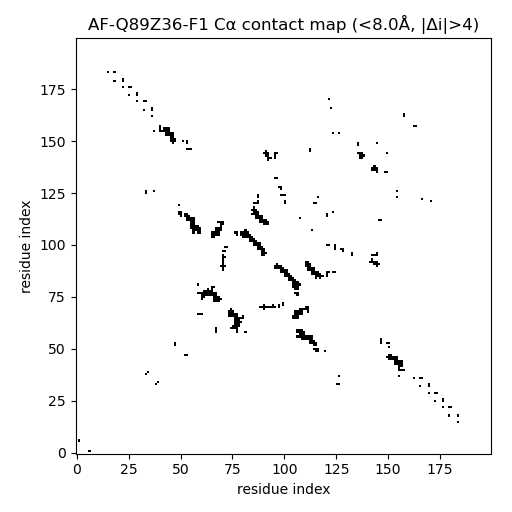24 VAL A C 1
ATOM 935 O O . VAL A 1 124 ? -4.839 2.818 5.459 1.00 92.62 124 VAL A O 1
ATOM 938 N N . TYR A 1 125 ? -5.728 2.742 3.401 1.00 93.81 125 TYR A N 1
ATOM 939 C CA . TYR A 1 125 ? -4.548 3.236 2.699 1.00 93.81 125 TYR A CA 1
ATOM 940 C C . TYR A 1 125 ? -4.114 4.611 3.220 1.00 93.81 125 TYR A C 1
ATOM 942 O O . TYR A 1 125 ? -2.978 4.742 3.667 1.00 93.81 125 TYR A O 1
ATOM 950 N N . TYR A 1 126 ? -5.016 5.595 3.252 1.00 90.50 126 TYR A N 1
ATOM 951 C CA . TYR A 1 126 ? -4.695 6.948 3.719 1.00 90.50 126 TYR A CA 1
ATOM 952 C C . TYR A 1 126 ? -4.273 6.993 5.186 1.00 90.50 126 TYR A C 1
ATOM 954 O O . TYR A 1 126 ? -3.310 7.673 5.535 1.00 90.50 126 TYR A O 1
ATOM 962 N N . TYR A 1 127 ? -4.937 6.214 6.043 1.00 91.81 127 TYR A N 1
ATOM 963 C CA . TYR A 1 127 ? -4.525 6.108 7.439 1.00 91.81 127 TYR A CA 1
ATOM 964 C C . TYR A 1 127 ? -3.106 5.539 7.562 1.00 91.81 127 TYR A C 1
ATOM 966 O O . TYR A 1 127 ? -2.261 6.084 8.273 1.00 91.81 127 TYR A O 1
ATOM 974 N N . LEU A 1 128 ? -2.831 4.443 6.850 1.00 94.19 128 LEU A N 1
ATOM 975 C CA . LEU A 1 128 ? -1.546 3.757 6.922 1.00 94.19 128 LEU A CA 1
ATOM 976 C C . LEU A 1 128 ? -0.408 4.555 6.279 1.00 94.19 128 LEU A C 1
ATOM 978 O O . LEU A 1 128 ? 0.720 4.421 6.739 1.00 94.19 128 LEU A O 1
ATOM 982 N N . GLN A 1 129 ? -0.668 5.414 5.289 1.00 91.31 129 GLN A N 1
ATOM 983 C CA . GLN A 1 129 ? 0.365 6.295 4.724 1.00 91.31 129 GLN A CA 1
ATOM 984 C C . GLN A 1 129 ? 1.010 7.211 5.772 1.00 91.31 129 GLN A C 1
ATOM 986 O O . GLN A 1 129 ? 2.199 7.504 5.678 1.00 91.31 129 GLN A O 1
ATOM 991 N N . ASN A 1 130 ? 0.244 7.622 6.784 1.00 88.50 130 ASN A N 1
ATOM 992 C CA . ASN A 1 130 ? 0.711 8.484 7.870 1.00 88.50 130 ASN A CA 1
ATOM 993 C C . ASN A 1 130 ? 1.046 7.705 9.155 1.00 88.50 130 ASN A C 1
ATOM 995 O O . ASN A 1 130 ? 1.421 8.297 10.172 1.00 88.50 130 ASN A O 1
ATOM 999 N N . TYR A 1 131 ? 0.902 6.379 9.144 1.00 92.56 131 TYR A N 1
ATOM 1000 C CA . TYR A 1 131 ? 1.164 5.548 10.310 1.00 92.56 131 TYR A CA 1
ATOM 1001 C C . TYR A 1 131 ? 2.670 5.403 10.556 1.00 92.56 131 TYR A C 1
ATOM 1003 O O . TYR A 1 131 ? 3.441 5.059 9.661 1.00 92.56 131 TYR A O 1
ATOM 1011 N N . ASN A 1 132 ? 3.103 5.601 11.804 1.00 93.19 132 ASN A N 1
ATOM 1012 C CA . ASN A 1 132 ? 4.496 5.367 12.175 1.00 93.19 132 ASN A CA 1
ATOM 1013 C C . ASN A 1 132 ? 4.774 3.860 12.341 1.00 93.19 132 ASN A C 1
ATOM 1015 O O . ASN A 1 132 ? 4.651 3.302 13.436 1.00 93.19 132 ASN A O 1
ATOM 1019 N N . PHE A 1 133 ? 5.202 3.228 11.248 1.00 94.81 133 PHE A N 1
ATOM 1020 C CA . PHE A 1 133 ? 5.570 1.814 11.189 1.00 94.81 133 PHE A CA 1
ATOM 1021 C C . PHE A 1 133 ? 6.802 1.430 12.020 1.00 94.81 133 PHE A C 1
ATOM 1023 O O . PHE A 1 133 ? 6.950 0.253 12.358 1.00 94.81 133 PHE A O 1
ATOM 1030 N N . GLU A 1 134 ? 7.655 2.378 12.424 1.00 92.44 134 GLU A N 1
ATOM 1031 C CA . GLU A 1 134 ? 8.804 2.095 13.302 1.00 92.44 134 GLU A CA 1
ATOM 1032 C C . GLU A 1 134 ? 8.348 1.481 14.632 1.00 92.44 134 GLU A C 1
ATOM 1034 O O . GLU A 1 134 ? 9.037 0.640 15.202 1.00 92.44 134 GLU A O 1
ATOM 1039 N N . ARG A 1 135 ? 7.135 1.826 15.087 1.00 93.06 135 ARG A N 1
ATOM 1040 C CA . ARG A 1 135 ? 6.532 1.320 16.332 1.00 93.06 135 ARG A CA 1
ATOM 1041 C C . ARG A 1 135 ? 6.285 -0.185 16.338 1.00 93.06 135 ARG A C 1
ATOM 1043 O O . ARG A 1 135 ? 6.166 -0.773 17.409 1.00 93.06 135 ARG A O 1
ATOM 1050 N N . ILE A 1 136 ? 6.150 -0.783 15.159 1.00 94.19 136 ILE A N 1
ATOM 1051 C CA . ILE A 1 136 ? 5.862 -2.210 14.988 1.00 94.19 136 ILE A CA 1
ATOM 1052 C C . ILE A 1 136 ? 6.957 -2.939 14.210 1.00 94.19 136 ILE A C 1
ATOM 1054 O O . ILE A 1 136 ? 6.826 -4.123 13.905 1.00 94.19 136 ILE A O 1
ATOM 1058 N N . THR A 1 137 ? 8.026 -2.226 13.866 1.00 94.06 137 THR A N 1
ATOM 1059 C CA . THR A 1 137 ? 9.176 -2.803 13.186 1.00 94.06 137 THR A CA 1
ATOM 1060 C C . THR A 1 137 ? 10.052 -3.511 14.212 1.00 94.06 137 THR A C 1
ATOM 1062 O O . THR A 1 137 ? 10.334 -2.992 15.289 1.00 94.06 137 THR A O 1
ATOM 1065 N N . SER A 1 138 ? 10.485 -4.720 13.875 1.00 90.00 138 SER A N 1
ATOM 1066 C CA . SER A 1 138 ? 11.342 -5.557 14.715 1.00 90.00 138 SER A CA 1
ATOM 1067 C C . SER A 1 138 ? 12.594 -5.989 13.951 1.00 90.00 138 SER A C 1
ATOM 1069 O O . SER A 1 138 ? 12.630 -5.898 12.730 1.00 90.00 138 SER A O 1
ATOM 1071 N N . GLY A 1 139 ?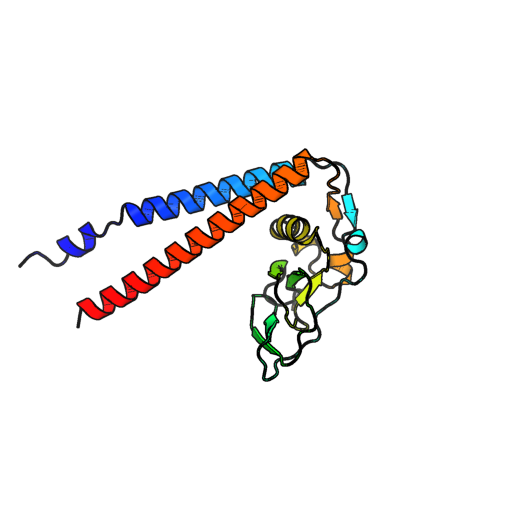 13.618 -6.472 14.660 1.00 84.44 139 GLY A N 1
ATOM 1072 C CA . GLY A 1 139 ? 14.879 -6.918 14.058 1.00 84.44 139 GLY A CA 1
ATOM 1073 C C . GLY A 1 139 ? 15.915 -5.798 13.931 1.00 84.44 139 GLY A C 1
ATOM 1074 O O . GLY A 1 139 ? 15.642 -4.727 13.400 1.00 84.44 139 GLY A O 1
ATOM 1075 N N . THR A 1 140 ? 17.124 -6.051 14.438 1.00 77.25 140 THR A N 1
ATOM 1076 C CA . THR A 1 140 ? 18.227 -5.074 14.456 1.00 77.25 140 THR A CA 1
ATOM 1077 C C . THR A 1 140 ? 19.028 -5.083 13.157 1.00 77.25 140 THR A C 1
ATOM 1079 O O . THR A 1 140 ? 19.318 -4.029 12.604 1.00 77.25 140 THR A O 1
ATOM 1082 N N . THR A 1 141 ? 19.378 -6.269 12.651 1.00 84.56 141 THR A N 1
ATOM 1083 C CA . THR A 1 141 ? 20.185 -6.429 11.428 1.00 84.56 141 THR A CA 1
ATOM 1084 C C . THR A 1 141 ? 19.345 -6.350 10.156 1.00 84.56 141 THR A C 1
ATOM 1086 O O . THR A 1 141 ? 19.795 -5.816 9.147 1.00 84.56 141 THR A O 1
ATOM 1089 N N . GLN A 1 142 ? 18.119 -6.870 10.203 1.00 86.38 142 GLN A N 1
ATOM 1090 C CA . GLN A 1 142 ? 17.151 -6.768 9.120 1.00 86.38 142 GLN A CA 1
ATOM 1091 C C . GLN A 1 142 ? 15.807 -6.376 9.727 1.00 86.38 142 GLN A C 1
ATOM 1093 O O . GLN A 1 142 ? 15.133 -7.230 10.309 1.00 86.38 142 GLN A O 1
ATOM 1098 N N . PRO A 1 143 ? 15.440 -5.092 9.628 1.00 90.94 143 PRO A N 1
ATOM 1099 C CA . PRO A 1 143 ? 14.136 -4.635 10.055 1.00 90.94 143 PRO A CA 1
ATOM 1100 C C . PRO A 1 143 ? 13.024 -5.426 9.336 1.00 90.94 143 PRO A C 1
ATOM 1102 O O . PRO A 1 143 ? 13.159 -5.799 8.164 1.00 90.94 143 PRO A O 1
ATOM 1105 N N . LEU A 1 144 ? 11.940 -5.723 10.050 1.00 94.06 144 LEU A N 1
ATOM 1106 C CA . LEU A 1 144 ? 10.834 -6.554 9.583 1.00 94.06 144 LEU A CA 1
ATOM 1107 C C . LEU A 1 144 ? 9.519 -6.135 10.244 1.00 94.06 144 LEU A C 1
ATOM 1109 O O . LEU A 1 144 ? 9.445 -5.974 11.464 1.00 94.06 144 LEU A O 1
ATOM 1113 N N . ILE A 1 145 ? 8.460 -6.089 9.439 1.00 95.25 145 ILE A N 1
ATOM 1114 C CA . ILE A 1 145 ? 7.070 -6.086 9.908 1.00 95.25 145 ILE A CA 1
ATOM 1115 C C . ILE A 1 145 ? 6.446 -7.449 9.612 1.00 95.25 145 ILE A C 1
ATOM 1117 O O . ILE A 1 145 ? 6.630 -8.018 8.532 1.00 95.25 145 ILE A O 1
ATOM 1121 N N . THR A 1 146 ? 5.688 -8.001 10.556 1.00 95.94 146 THR A N 1
ATOM 1122 C CA . THR A 1 146 ? 4.931 -9.235 10.324 1.00 95.94 146 THR A CA 1
ATOM 1123 C C . THR A 1 146 ? 3.455 -8.946 10.061 1.00 95.94 146 THR A C 1
ATOM 1125 O O . THR A 1 146 ? 2.896 -7.945 10.507 1.00 95.94 146 THR A O 1
ATOM 1128 N N . ALA A 1 147 ? 2.768 -9.875 9.389 1.00 96.44 147 ALA A N 1
ATOM 1129 C CA . ALA A 1 147 ? 1.313 -9.804 9.243 1.00 96.44 147 ALA A CA 1
ATOM 1130 C C . ALA A 1 147 ? 0.595 -9.785 10.607 1.00 96.44 147 ALA A C 1
ATOM 1132 O O . ALA A 1 147 ? -0.482 -9.209 10.730 1.00 96.44 147 ALA A O 1
ATOM 1133 N N . LYS A 1 148 ? 1.190 -10.393 11.648 1.00 96.56 148 LYS A N 1
ATOM 1134 C CA . LYS A 1 148 ? 0.659 -10.330 13.014 1.00 96.56 148 LYS A CA 1
ATOM 1135 C C . LYS A 1 148 ? 0.706 -8.901 13.548 1.00 96.56 148 LYS A C 1
ATOM 1137 O O . LYS A 1 148 ? -0.270 -8.484 14.160 1.00 96.56 148 LYS A O 1
ATOM 1142 N N . ASP A 1 149 ? 1.782 -8.167 13.303 1.00 95.81 149 ASP A N 1
ATOM 1143 C CA . ASP A 1 149 ? 1.922 -6.790 13.778 1.00 95.81 149 ASP A CA 1
ATOM 1144 C C . ASP A 1 149 ? 0.909 -5.876 13.083 1.00 95.81 149 ASP A C 1
ATOM 1146 O O . ASP A 1 149 ? 0.147 -5.176 13.750 1.00 95.81 149 ASP A O 1
ATOM 1150 N N . VAL A 1 150 ? 0.790 -5.997 11.755 1.00 97.12 150 VAL A N 1
ATOM 1151 C CA . VAL A 1 150 ? -0.198 -5.249 10.956 1.00 97.12 150 VAL A CA 1
ATOM 1152 C C . VAL A 1 150 ? -1.632 -5.519 11.425 1.00 97.12 150 VAL A C 1
ATOM 1154 O O . VAL A 1 150 ? -2.408 -4.584 11.591 1.00 97.12 150 VAL A O 1
ATOM 1157 N N . LYS A 1 151 ? -1.983 -6.773 11.751 1.00 97.31 151 LYS A N 1
ATOM 1158 C CA . LYS A 1 151 ? -3.307 -7.130 12.311 1.00 97.31 151 LYS A CA 1
ATOM 1159 C C . LYS A 1 151 ? -3.669 -6.377 13.594 1.00 97.31 151 LYS A C 1
ATOM 1161 O O . LYS A 1 151 ? -4.857 -6.260 13.899 1.00 97.31 151 LYS A O 1
ATOM 1166 N N . HIS A 1 152 ? -2.676 -5.939 14.367 1.00 96.81 152 HIS A N 1
ATOM 1167 C CA . HIS A 1 152 ? -2.869 -5.297 15.668 1.00 96.81 152 HIS A CA 1
ATOM 1168 C C . HIS A 1 152 ? -2.695 -3.775 15.636 1.00 96.81 152 HIS A C 1
ATOM 1170 O O . HIS A 1 152 ? -2.804 -3.154 16.698 1.00 96.81 152 HIS A O 1
ATOM 1176 N N . ILE A 1 153 ? -2.487 -3.184 14.453 1.00 96.25 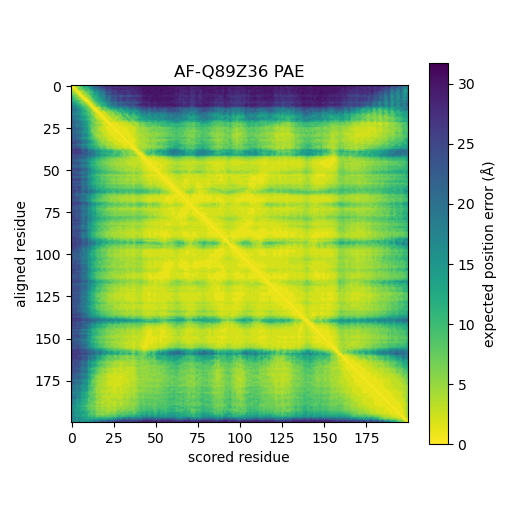153 ILE A N 1
ATOM 1177 C CA . ILE A 1 153 ? -2.561 -1.734 14.265 1.00 96.25 153 ILE A CA 1
ATOM 1178 C C . ILE A 1 153 ? -3.947 -1.262 14.707 1.00 96.25 153 ILE A C 1
ATOM 1180 O O . ILE A 1 153 ? -4.965 -1.824 14.294 1.00 96.25 153 ILE A O 1
ATOM 1184 N N . ASP A 1 154 ? -3.966 -0.259 15.581 1.00 94.38 154 ASP A N 1
ATOM 1185 C CA . ASP A 1 154 ? -5.181 0.457 15.945 1.00 94.38 154 ASP A CA 1
ATOM 1186 C C . ASP A 1 154 ? -5.550 1.390 14.798 1.00 94.38 154 ASP A C 1
ATOM 1188 O O . ASP A 1 154 ? -4.748 2.234 14.410 1.00 94.38 154 ASP A O 1
ATOM 1192 N N . ILE A 1 155 ? -6.745 1.216 14.246 1.00 91.88 155 ILE A N 1
ATOM 1193 C CA . ILE A 1 155 ? -7.290 2.058 13.187 1.00 91.88 155 ILE A CA 1
ATOM 1194 C C . ILE A 1 155 ? -8.535 2.777 13.714 1.00 91.88 155 ILE A C 1
ATOM 1196 O O . ILE A 1 155 ? -9.350 2.147 14.404 1.00 91.88 155 ILE A O 1
ATOM 1200 N N . PRO A 1 156 ? -8.703 4.082 13.435 1.00 89.75 156 PRO A N 1
ATOM 1201 C CA . PRO A 1 156 ? -9.887 4.797 13.869 1.00 89.75 156 PRO A CA 1
ATOM 1202 C C . PRO A 1 156 ? -11.154 4.165 13.290 1.00 89.75 156 PRO A C 1
ATOM 1204 O O . PRO A 1 156 ? -11.162 3.593 12.195 1.00 89.75 156 PRO A O 1
ATOM 1207 N N . ILE A 1 157 ? -12.238 4.239 14.050 1.00 85.38 157 ILE A N 1
ATOM 1208 C CA . ILE A 1 157 ? -13.556 3.819 13.588 1.00 85.38 157 ILE A CA 1
ATOM 1209 C C . ILE A 1 157 ? -14.260 5.062 13.058 1.00 85.38 157 ILE A C 1
ATOM 1211 O O . ILE A 1 157 ? -14.461 6.029 13.791 1.00 85.38 157 ILE A O 1
ATOM 1215 N N . ILE A 1 158 ? -14.620 5.032 11.779 1.00 75.88 158 ILE A N 1
ATOM 1216 C CA . ILE A 1 158 ? -15.315 6.134 11.127 1.00 75.88 158 ILE A CA 1
ATOM 1217 C C . ILE A 1 158 ? -16.780 5.766 10.912 1.00 75.88 158 ILE A C 1
ATOM 1219 O O . ILE A 1 158 ? -17.107 4.937 10.063 1.00 75.88 158 ILE A O 1
ATOM 1223 N N . ASP A 1 159 ? -17.643 6.426 11.685 1.00 71.56 159 ASP A N 1
ATOM 1224 C CA . ASP A 1 159 ? -19.083 6.151 11.745 1.00 71.56 159 ASP A CA 1
ATOM 1225 C C . ASP A 1 159 ? -19.935 7.300 11.178 1.00 71.56 159 ASP A C 1
ATOM 1227 O O . ASP A 1 159 ? -21.139 7.135 10.967 1.00 71.56 159 ASP A O 1
ATOM 1231 N N . SER A 1 160 ? -19.352 8.484 10.947 1.00 71.94 160 SER A N 1
ATOM 1232 C CA . SER A 1 160 ? -20.113 9.672 10.556 1.00 71.94 160 SER A CA 1
ATOM 1233 C C . SER A 1 160 ? -20.126 9.902 9.040 1.00 71.94 160 SER A C 1
ATOM 1235 O O . SER A 1 160 ? -19.147 9.685 8.325 1.00 71.94 160 SER A O 1
ATOM 1237 N N . ALA A 1 161 ? -21.248 10.418 8.527 1.00 74.50 161 ALA A N 1
ATOM 1238 C CA . ALA A 1 161 ? -21.376 10.794 7.118 1.00 74.50 161 ALA A CA 1
ATOM 1239 C C . ALA A 1 161 ? -20.412 11.926 6.704 1.00 74.50 161 ALA A C 1
ATOM 1241 O O . ALA A 1 161 ? -20.080 12.053 5.525 1.00 74.50 161 ALA A O 1
ATOM 1242 N N . ASN A 1 162 ? -19.970 12.754 7.656 1.00 70.75 162 ASN A N 1
ATOM 1243 C CA . ASN A 1 162 ? -19.021 13.838 7.403 1.00 70.75 162 ASN A CA 1
ATOM 1244 C C . ASN A 1 162 ? -17.611 13.302 7.161 1.00 70.75 162 ASN A C 1
ATOM 1246 O O . ASN A 1 162 ? -16.933 13.763 6.249 1.00 70.75 162 ASN A O 1
ATOM 1250 N N . ASP A 1 163 ? -17.211 12.278 7.903 1.00 70.12 163 ASP A N 1
ATOM 1251 C CA . ASP A 1 163 ? -15.907 11.651 7.730 1.00 70.12 163 ASP A CA 1
ATOM 1252 C C . ASP A 1 163 ? -15.818 10.897 6.399 1.00 70.12 163 ASP A C 1
ATOM 1254 O O . ASP A 1 163 ? -14.804 10.959 5.709 1.00 70.12 163 ASP A O 1
ATOM 1258 N N . LEU A 1 164 ? -16.912 10.257 5.966 1.00 75.75 164 LEU A N 1
ATOM 1259 C CA . LEU A 1 164 ? -16.980 9.647 4.636 1.00 75.75 164 LEU A CA 1
ATOM 1260 C C . LEU A 1 164 ? -16.799 10.692 3.523 1.00 75.75 164 LEU A C 1
ATOM 1262 O O . LEU A 1 164 ? -16.087 10.455 2.546 1.00 75.75 164 LEU A O 1
ATOM 1266 N N . LYS A 1 165 ? -17.406 11.876 3.676 1.00 81.81 165 LYS A N 1
ATOM 1267 C CA . LYS A 1 165 ? -17.179 13.004 2.757 1.00 81.81 165 LYS A CA 1
ATOM 1268 C C . LYS A 1 165 ? -15.732 13.494 2.802 1.00 81.81 165 LYS A C 1
ATOM 1270 O O . LYS A 1 165 ? -15.187 13.832 1.751 1.00 81.81 165 LYS A O 1
ATOM 1275 N N . ALA A 1 166 ? -15.115 13.524 3.981 1.00 78.94 166 ALA A N 1
ATOM 1276 C CA . ALA A 1 166 ? -13.721 13.919 4.131 1.00 78.94 166 ALA A CA 1
ATOM 1277 C C . ALA A 1 166 ? -12.781 12.925 3.430 1.00 78.94 166 ALA A C 1
ATOM 1279 O O . ALA A 1 166 ? -11.935 13.356 2.655 1.00 78.94 166 ALA A O 1
ATOM 1280 N N . ILE A 1 167 ? -13.004 11.613 3.577 1.00 79.69 167 ILE A N 1
ATOM 1281 C CA . ILE A 1 167 ? -12.254 10.570 2.854 1.00 79.69 167 ILE A CA 1
ATOM 1282 C C . ILE A 1 167 ? -12.412 1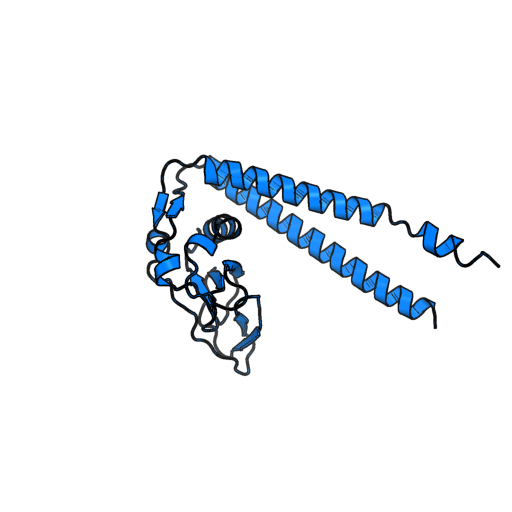0.721 1.337 1.00 79.69 167 ILE A C 1
ATOM 1284 O O . ILE A 1 167 ? -11.431 10.632 0.608 1.00 79.69 167 ILE A O 1
ATOM 1288 N N . ASN A 1 168 ? -13.623 10.978 0.836 1.00 84.19 168 ASN A N 1
ATOM 1289 C CA . ASN A 1 168 ? -13.836 11.177 -0.604 1.00 84.19 168 ASN A CA 1
ATOM 1290 C C . ASN A 1 168 ? -13.135 12.441 -1.126 1.00 84.19 168 ASN A C 1
ATOM 1292 O O . ASN A 1 168 ? -12.600 12.459 -2.236 1.00 84.19 168 ASN A O 1
ATOM 1296 N N . THR A 1 169 ? -13.124 13.505 -0.320 1.00 86.50 169 THR A N 1
ATOM 1297 C CA . THR A 1 169 ? -12.367 14.725 -0.626 1.00 86.50 169 THR A CA 1
ATOM 1298 C C . THR A 1 169 ? -10.873 14.424 -0.679 1.00 86.50 169 THR A C 1
ATOM 1300 O O . THR A 1 169 ? -10.205 14.803 -1.637 1.00 86.50 169 THR A O 1
ATOM 1303 N N . LEU A 1 170 ? -10.364 13.692 0.312 1.00 86.69 170 LEU A N 1
ATOM 1304 C CA . LEU A 1 170 ? -8.973 13.267 0.393 1.00 86.69 170 LEU A CA 1
ATOM 1305 C C . LEU A 1 170 ? -8.570 12.410 -0.814 1.00 86.69 170 LEU A C 1
ATOM 1307 O O . LEU A 1 170 ? -7.499 12.606 -1.381 1.00 86.69 170 LEU A O 1
ATOM 1311 N N . ASP A 1 171 ? -9.451 11.510 -1.248 1.00 86.56 171 ASP A N 1
ATOM 1312 C CA . ASP A 1 171 ? -9.258 10.692 -2.442 1.00 86.56 171 ASP A CA 1
ATOM 1313 C C . ASP A 1 171 ? -9.140 11.540 -3.707 1.00 86.56 171 ASP A C 1
ATOM 1315 O O . ASP A 1 171 ? -8.189 11.404 -4.475 1.00 86.56 171 ASP A O 1
ATOM 1319 N N . THR A 1 172 ? -10.046 12.502 -3.866 1.00 89.19 172 THR A N 1
ATOM 1320 C CA . THR A 1 172 ? -10.027 13.439 -4.995 1.00 89.19 172 THR A CA 1
ATOM 1321 C C . THR A 1 172 ? -8.744 14.278 -5.012 1.00 89.19 172 THR A C 1
ATOM 1323 O O . THR A 1 172 ? -8.139 14.475 -6.067 1.00 89.19 172 THR A O 1
ATOM 1326 N N . LEU A 1 173 ? -8.301 14.760 -3.848 1.00 89.50 173 LEU A N 1
ATOM 1327 C CA . LEU A 1 173 ? -7.077 15.553 -3.724 1.00 89.50 173 LEU A CA 1
ATOM 1328 C C . LEU A 1 173 ? -5.824 14.724 -4.012 1.00 89.50 173 LEU A C 1
ATOM 1330 O O . LEU A 1 173 ? -4.946 15.199 -4.729 1.00 89.50 173 LEU A O 1
ATOM 1334 N N . ASN A 1 174 ? -5.753 13.490 -3.510 1.00 87.81 174 ASN A N 1
ATOM 1335 C CA . ASN A 1 174 ? -4.638 12.587 -3.789 1.00 87.81 174 ASN A CA 1
ATOM 1336 C C . ASN A 1 174 ? -4.566 12.210 -5.272 1.00 87.81 174 ASN A C 1
ATOM 1338 O O . ASN A 1 174 ? -3.479 12.240 -5.845 1.00 87.81 174 ASN A O 1
ATOM 1342 N N . MET A 1 175 ? -5.705 11.944 -5.923 1.00 88.19 175 MET A N 1
ATOM 1343 C CA . MET A 1 175 ? -5.740 11.741 -7.376 1.00 88.19 175 MET A CA 1
ATOM 1344 C C . MET A 1 175 ? -5.223 12.967 -8.131 1.00 88.19 175 MET A C 1
ATOM 1346 O O . MET A 1 175 ? -4.426 12.827 -9.057 1.00 88.19 175 MET A O 1
ATOM 1350 N N . LYS A 1 176 ? -5.643 14.179 -7.734 1.00 91.00 176 LYS A N 1
ATOM 1351 C CA . LYS A 1 176 ? -5.126 15.409 -8.347 1.00 91.00 176 LYS A CA 1
ATOM 1352 C C . LYS A 1 176 ? -3.610 15.508 -8.161 1.00 91.00 176 LYS A C 1
ATOM 1354 O O . LYS A 1 176 ? -2.902 15.743 -9.133 1.00 91.00 176 LYS A O 1
ATOM 1359 N N . LEU A 1 177 ? -3.111 15.291 -6.944 1.00 89.75 177 LEU A N 1
ATOM 1360 C CA . LEU A 1 177 ? -1.681 15.339 -6.640 1.00 89.75 177 LEU A CA 1
ATOM 1361 C C . LEU A 1 177 ? -0.878 14.357 -7.506 1.00 89.75 177 LEU A C 1
ATOM 1363 O O . LEU A 1 177 ? 0.171 14.724 -8.039 1.00 89.75 177 LEU A O 1
ATOM 1367 N N . GLU A 1 178 ? -1.369 13.128 -7.666 1.00 87.88 178 GLU A N 1
ATOM 1368 C CA . GLU A 1 178 ? -0.735 12.109 -8.500 1.00 87.88 178 GLU A CA 1
ATOM 1369 C C . GLU A 1 178 ? -0.679 12.542 -9.973 1.00 87.88 178 GLU A C 1
ATOM 1371 O O . GLU A 1 178 ? 0.381 12.472 -10.599 1.00 87.88 178 GLU A O 1
ATOM 1376 N N . LEU A 1 179 ? -1.788 13.051 -10.519 1.00 88.62 179 LEU A N 1
ATOM 1377 C CA . LEU A 1 179 ? -1.855 13.539 -11.899 1.00 88.62 179 LEU A CA 1
ATOM 1378 C C . LEU A 1 179 ? -0.892 14.705 -12.152 1.00 88.62 179 LEU A C 1
ATOM 1380 O O . LEU A 1 179 ? -0.132 14.661 -13.121 1.00 88.62 179 LEU A O 1
ATOM 1384 N N . GLU A 1 180 ? -0.879 15.707 -11.272 1.00 90.25 180 GLU A N 1
ATOM 1385 C CA . GLU A 1 180 ? 0.017 16.869 -11.376 1.00 90.25 180 GLU A CA 1
ATOM 1386 C C . GLU A 1 180 ? 1.491 16.446 -11.276 1.00 90.25 180 GLU A C 1
ATOM 1388 O O . GLU A 1 180 ? 2.333 16.880 -12.065 1.00 90.25 180 GLU A O 1
ATOM 1393 N N . SER A 1 181 ? 1.809 15.522 -10.363 1.00 87.88 181 SER A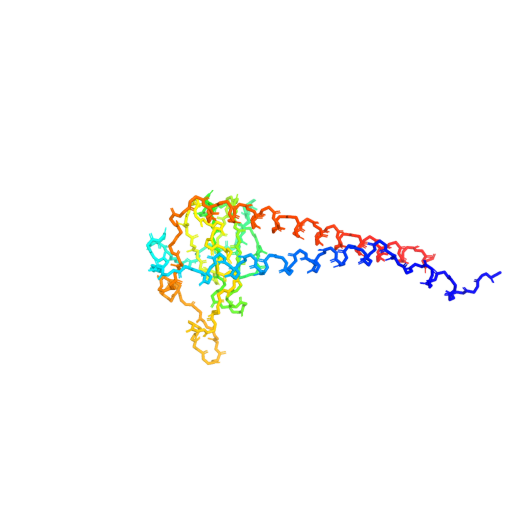 N 1
ATOM 1394 C CA . SER A 1 181 ? 3.167 14.986 -10.203 1.00 87.88 181 SER A CA 1
ATOM 1395 C C . SER A 1 181 ? 3.622 14.205 -11.440 1.00 87.88 181 SER A C 1
ATOM 1397 O O . SER A 1 181 ? 4.762 14.339 -11.894 1.00 87.88 181 SER A O 1
ATOM 1399 N N . ASN A 1 182 ? 2.732 13.406 -12.031 1.00 89.25 182 ASN A N 1
ATOM 1400 C CA . ASN A 1 182 ? 3.012 12.654 -13.253 1.00 89.25 182 ASN A CA 1
ATOM 1401 C C . ASN A 1 182 ? 3.197 13.572 -14.466 1.00 89.25 182 ASN A C 1
ATOM 1403 O O . ASN A 1 182 ? 4.116 13.362 -15.269 1.00 89.25 182 ASN A O 1
ATOM 1407 N N . LEU A 1 183 ? 2.364 14.608 -14.585 1.00 89.50 183 LEU A N 1
ATOM 1408 C CA . LEU A 1 183 ? 2.492 15.632 -15.615 1.00 89.50 183 LEU A CA 1
ATOM 1409 C C . LEU A 1 183 ? 3.839 16.351 -15.495 1.00 89.50 183 LEU A C 1
ATOM 1411 O O . LEU A 1 183 ? 4.587 16.419 -16.471 1.00 89.50 183 LEU A O 1
ATOM 1415 N N . TYR A 1 184 ? 4.189 16.798 -14.288 1.00 88.62 184 TYR A N 1
ATOM 1416 C CA . TYR A 1 184 ? 5.471 17.432 -13.995 1.00 88.62 184 TYR A CA 1
ATOM 1417 C C . TYR A 1 184 ? 6.660 16.553 -14.411 1.00 88.62 184 TYR A C 1
ATOM 1419 O O . TYR A 1 184 ? 7.529 16.984 -15.172 1.00 88.62 184 TYR A O 1
ATOM 1427 N N . ASN A 1 185 ? 6.666 15.284 -13.993 1.00 87.75 185 ASN A N 1
ATOM 1428 C CA . ASN A 1 185 ? 7.720 14.332 -14.348 1.00 87.75 185 ASN A CA 1
ATOM 1429 C C . ASN A 1 185 ? 7.820 14.099 -15.863 1.00 87.75 185 ASN A C 1
ATOM 1431 O O . ASN A 1 185 ? 8.916 13.929 -16.401 1.00 87.75 185 ASN A O 1
ATOM 1435 N N . THR A 1 186 ? 6.687 14.096 -16.565 1.00 90.69 186 THR A N 1
ATOM 1436 C CA . THR A 1 186 ? 6.647 13.950 -18.026 1.00 90.69 186 THR A CA 1
ATOM 1437 C C . THR A 1 186 ? 7.259 15.163 -18.719 1.00 90.69 186 THR A C 1
ATOM 1439 O O . THR A 1 186 ? 8.099 14.998 -19.605 1.00 90.69 186 THR A O 1
ATOM 1442 N N . ILE A 1 187 ? 6.912 16.373 -18.273 1.00 90.00 187 ILE A N 1
ATOM 1443 C CA . ILE A 1 187 ? 7.477 17.626 -18.789 1.00 90.00 187 ILE A CA 1
ATOM 1444 C C . ILE A 1 187 ? 8.994 17.662 -18.567 1.00 90.00 187 ILE A C 1
ATOM 1446 O O . ILE A 1 187 ? 9.737 17.998 -19.489 1.00 90.00 187 ILE A O 1
ATOM 1450 N N . LEU A 1 188 ? 9.481 17.251 -17.390 1.00 88.06 188 LEU A N 1
ATOM 1451 C CA . LEU A 1 188 ? 10.921 17.179 -17.117 1.00 88.06 188 LEU A CA 1
ATOM 1452 C C . LEU A 1 188 ? 11.652 16.228 -18.071 1.00 88.06 188 LEU A C 1
ATOM 1454 O O . LEU A 1 188 ? 12.711 16.577 -18.598 1.00 88.06 188 LEU A O 1
ATOM 1458 N N . LYS A 1 189 ? 11.083 15.045 -18.331 1.00 90.56 189 LYS A N 1
ATOM 1459 C CA . LYS A 1 189 ? 11.650 14.078 -19.284 1.00 90.56 189 LYS A CA 1
ATOM 1460 C C . LYS A 1 189 ? 11.689 14.644 -20.703 1.00 90.56 189 LYS A C 1
ATOM 1462 O O . LYS A 1 189 ? 12.711 14.523 -21.374 1.00 90.56 189 LYS A O 1
ATOM 1467 N N . GLN A 1 190 ? 10.610 15.290 -21.146 1.00 91.31 190 GLN A N 1
ATOM 1468 C CA . GLN A 1 190 ? 10.543 15.928 -22.463 1.00 91.31 190 GLN A CA 1
ATOM 1469 C C . GLN A 1 190 ? 11.560 17.066 -22.595 1.00 91.31 190 GLN A C 1
ATOM 1471 O O . GLN A 1 190 ? 12.281 17.125 -23.588 1.00 91.31 190 GLN A O 1
ATOM 1476 N N . LYS A 1 191 ? 11.676 17.927 -21.576 1.00 89.38 191 LYS A N 1
ATOM 1477 C CA . LYS A 1 191 ? 12.671 19.007 -21.531 1.00 89.38 191 LYS A CA 1
ATOM 1478 C C . LYS A 1 191 ? 14.091 18.458 -21.642 1.00 89.38 191 LYS A C 1
ATOM 1480 O O . LYS A 1 191 ? 14.862 18.939 -22.467 1.00 89.38 191 LYS A O 1
ATOM 1485 N N . ALA A 1 192 ? 14.429 17.437 -20.852 1.00 88.75 192 ALA A N 1
ATOM 1486 C CA . ALA A 1 192 ? 15.745 16.804 -20.893 1.00 88.75 192 ALA A CA 1
ATOM 1487 C C . ALA A 1 192 ? 16.054 16.210 -22.276 1.00 88.75 192 ALA A C 1
ATOM 1489 O O . ALA A 1 192 ? 17.141 16.427 -22.808 1.00 88.75 192 ALA A O 1
ATOM 1490 N N . PHE A 1 193 ? 15.085 15.518 -22.880 1.00 92.62 193 PHE A N 1
ATOM 1491 C CA . PHE A 1 193 ? 15.219 14.958 -24.222 1.00 92.62 193 PHE A CA 1
ATOM 1492 C C . PHE A 1 193 ? 15.445 16.043 -25.286 1.00 92.62 193 PHE A C 1
ATOM 1494 O O . PHE A 1 193 ? 16.383 15.945 -26.071 1.00 92.62 193 PHE A O 1
ATOM 1501 N N . LEU A 1 194 ? 14.630 17.103 -25.299 1.00 92.81 194 LEU A N 1
ATOM 1502 C CA . LEU A 1 194 ? 14.755 18.189 -26.277 1.00 92.81 194 LEU A CA 1
ATOM 1503 C C . LEU A 1 194 ? 16.093 18.921 -26.148 1.00 92.81 194 LEU A C 1
ATOM 1505 O O . LEU A 1 194 ? 16.740 19.181 -27.158 1.00 92.81 194 LEU A O 1
ATOM 1509 N N . LEU A 1 195 ? 16.547 19.192 -24.920 1.00 91.44 195 LEU A N 1
ATOM 1510 C CA . LEU A 1 195 ? 17.857 19.802 -24.692 1.00 91.44 195 LEU A CA 1
ATOM 1511 C C . LEU A 1 195 ? 18.991 18.932 -25.247 1.00 91.44 195 LEU A C 1
ATOM 1513 O O . LEU A 1 195 ? 19.909 19.468 -25.855 1.00 91.44 195 LEU A O 1
ATOM 1517 N N . GLN A 1 196 ? 18.918 17.604 -25.113 1.00 91.00 196 GLN A N 1
ATOM 1518 C CA . GLN A 1 196 ? 19.910 16.706 -25.718 1.00 91.00 196 GLN A CA 1
ATOM 1519 C C . GLN A 1 196 ? 19.911 16.773 -27.252 1.00 91.00 196 GLN A C 1
ATOM 1521 O O . GLN A 1 196 ? 20.976 16.691 -27.851 1.00 91.00 196 GLN A O 1
ATOM 1526 N N . GLN A 1 197 ? 18.748 16.946 -27.887 1.00 90.62 197 GLN A N 1
ATOM 1527 C CA . GLN A 1 197 ? 18.628 17.044 -29.350 1.00 90.62 197 GLN A CA 1
ATOM 1528 C C . GLN A 1 197 ? 19.072 18.409 -29.903 1.00 90.62 197 GLN A C 1
ATOM 1530 O O . GLN A 1 197 ? 19.487 18.495 -31.053 1.00 90.62 197 GLN A O 1
ATOM 1535 N N . MET A 1 198 ? 18.977 19.481 -29.110 1.00 86.75 198 MET A N 1
ATOM 1536 C CA . MET A 1 198 ? 19.284 20.850 -29.553 1.00 86.75 198 MET A CA 1
ATOM 1537 C C . MET A 1 198 ? 20.781 21.190 -29.593 1.00 86.75 198 MET A C 1
ATOM 1539 O O . MET A 1 198 ? 21.145 22.201 -30.191 1.00 86.75 198 MET A O 1
ATOM 1543 N N . PHE A 1 199 ? 21.635 20.395 -28.945 1.00 74.50 199 PHE A N 1
ATOM 1544 C CA . PHE A 1 199 ? 23.085 20.629 -28.867 1.00 74.50 199 PHE A CA 1
ATOM 1545 C C . PHE A 1 199 ? 23.910 19.534 -29.567 1.00 74.50 199 PHE A C 1
ATOM 1547 O O . PHE A 1 199 ? 25.051 19.280 -29.176 1.00 74.50 199 PHE A O 1
ATOM 1554 N N . ILE A 1 200 ? 23.328 18.914 -30.602 1.00 55.56 200 ILE A N 1
ATOM 1555 C CA . ILE A 1 200 ? 24.016 18.090 -31.611 1.00 55.56 200 ILE A CA 1
ATOM 1556 C C . ILE A 1 200 ? 24.205 18.928 -32.876 1.00 55.56 200 ILE A C 1
ATOM 1558 O O . ILE A 1 200 ? 23.241 19.626 -33.263 1.00 55.56 200 ILE A O 1
#

Nearest PDB structures (foldseek):
  1ydx-assembly1_A  TM=7.853E-01  e=2.233E-07  Mycoplasmoides genitalium
  7eew-assembly1_A  TM=5.777E-01  e=6.132E-08  Vibrio vulnificus YJ016
  1yf2-assembly2_B  TM=6.843E-01  e=1.724E-05  Methanocaldococcus jannaschii DSM 2661
  5ybb-assembly1_G  TM=5.954E-01  e=5.021E-06  Caldanaerobacter subterraneus subsp. tengcongensis MB4
  2y7h-assembly1_A  TM=5.377E-01  e=5.516E-04  Escherichia coli

Solvent-accessible surface area (backbone atoms only — not comparable to full-atom values): 10940 Å² total; per-residue (Å²): 133,81,59,80,67,64,62,67,61,68,66,66,50,64,68,59,53,52,52,53,52,50,49,54,50,49,54,53,50,50,53,54,50,49,49,56,65,60,67,71,48,89,46,66,45,45,39,33,80,62,28,80,75,48,32,57,28,78,45,62,81,40,87,48,87,24,47,18,33,39,33,88,44,75,77,49,23,13,65,66,53,81,40,71,59,41,31,26,34,34,10,20,39,88,53,55,55,35,64,45,77,43,80,56,56,20,23,36,21,62,44,17,29,43,36,60,35,55,94,46,19,66,60,52,39,60,54,47,67,74,50,73,47,72,82,58,47,40,62,90,92,61,55,33,47,49,44,70,50,58,36,62,38,74,37,68,61,86,85,50,76,66,55,55,50,50,51,54,50,48,50,56,51,51,51,51,45,51,51,53,52,52,51,52,55,50,52,52,52,52,50,55,53,51,57,62,63,70,76,111

Foldseek 3Di:
DPDPVVVVVVPPPPVLVVLVVVLVVLVVVLVVLLCVLFVVFPDWDFLCVLPVPWAFFDDDADDDDAFEAAQAGGPHADNAFPDQAWKWKAFWWDNGLRIDIDHHRHGYHRRIIIRHRGVCRLVVRSNSNPDDCVVQWDDDVTTGHGSVSNRGDIGGDDDDPVSVVSSVVSVVSVVVSVVSVVVSVVVVVVVVVVVVVVPD

Sequence (200 aa):
MISQHSVCSSFNDTNTFFLIADITVLQSLIKGIDEVVFQSCSKHCKLKEFDNQITAGRDKVEEGCFPLYGSTGVIGTTATPSYHEPLVLVARVGSIGCVQFVNIPCGVSDNTIVIRCGSKAKYVYYYLQNYNFERITSGTTQPLITAKDVKHIDIPIIDSANDLKAINTLDTLNMKLELESNLYNTILKQKAFLLQQMFI

Mean predicted aligned error: 8.04 Å

Secondary structure (DSSP, 8-state):
---HHHHHTT---HHHHHHHHHHHHHHHHHHHHHHHHHHS---EEEGGGT-TT-EE------SSSEEEEETTEEEEEESS-SB-S-EEEEE-SSSTT-EEEE-SSBEE-TTEEEE--GGGHHHHHHHHHTS-GGGG-B-SSS-B--HHHHHT-EEE----HHHHHHHHHHHHHHHHHHHHHHHHHHHHHHHHHHHHHHT-

Organism: Bacteroides thetaiotaomicron (strain ATCC 29148 / DSM 2079 / JCM 5827 / CCUG 10774 / NCTC 10582 / VPI-5482 / E50) (NCBI:txid226186)

Radius of gyration: 20.92 Å; Cα contacts (8 Å, |Δi|>4): 310; chains: 1; bounding box: 47×52×52 Å